Protein AF-0000000080136151 (afdb_homodimer)

pLDDT: mean 88.65, std 19.96, range [34.0, 98.94]

Nearest PDB structures (foldseek):
  3hxa-assembly1_D  TM=8.462E-01  e=3.668E-06  Rattus norvegicus
  4wil-assembly1_A  TM=8.319E-01  e=2.884E-06  Mus musculus
  2v6u-assembly1_A  TM=7.678E-01  e=1.319E-06  Toxoplasma gondii RH
  1ru0-assembly1_A  TM=8.306E-01  e=8.020E-06  Mus musculus
  1dco-assembly1_B  TM=8.211E-01  e=1.083E-05  Rattus norvegicus

Radius of gyration: 25.61 Å; Cα contacts (8 Å, |Δi|>4): 436; chains: 2; bounding box: 87×96×57 Å

Secondary structure (DSSP, 8-state):
-------------------GGGS-PPPTT-TT--PPPHHHHHHHGGGSTT-EEEEETTEEEEEEEEEBSSHHHHHHHHHHHHHHHHHHT---EEEEETTTEEEEEE-BTTTTB--HHHHHHHHHHHTS--GGGB----/-------------------GGGS-PPPTT-TT--PPPHHHHHHHGGGSTT-EEEEETTEEEEEEEEEBSSHHHHHHHHHHHHHHHHHHT---EEEEETTTEEEEEE-BTTTTB--HHHHHHHHHHHTS--GGGB----

Foldseek 3Di:
DPPPPPPPPPPPPPVVPPLLQPDAADALPDPPWDFDDPVVCVVCVVSQPQWDFDDDPNETWTKHKFFFPWLVLLVVLVVQLVVLCVVRVADWDWDDPPTTMIMTIHARPSVRYHTSSRSSSSSNSVVDDSVNGGDPPD/DPPPPPPPPPPVPPVVPPLLQPDAADALPDPPWDFDDPVVCVVCVVSQPQWDFDDDPNETWTKHKFFFPWLVLLVVLVVQLVVLCVVRVADWDWDDPPTTMIMTIHARPSVRYHTSSRSSSSSNSVVDDSVVGGDPPD

Sequence (276 aa):
MITTCLFFFFSCTLHLMDDLSSKKCIPCDSKDIRAMTDEAAHTLKPKVPGWDLVTDGSILKLRRSWKVKSFTKGLEFFQVIAEVAEAEGHHPDLHLVGWNNVKLDIWTHSVSALTENDFILAAKINALDVQHLLRRTNMITTCLFFFFSCTLHLMDDLSSKKCIPCDSKDIRAMTDEAAHTLKPKVPGWDLVTDGSILKLRRSWKVKSFTKGLEFFQVIAEVAEAEGHHPDLHLVGWNNVKLDIWTHSVSALTENDFILAAKINALDVQHLLRRTN

InterPro domains:
  IPR001533 Pterin 4 alpha carbinolamine dehydratase [PF01329] (38-128)
  IPR001533 Pterin 4 alpha carbinolamine dehydratase [PTHR12599] (19-133)
  IPR036428 Pterin 4 alpha carbinolamine dehydratase superfamily [G3DSA:3.30.1360.20] (30-131)
  IPR036428 Pterin 4 alpha carbinolamine dehydratase superfamily [SSF55248] (34-128)

Solvent-accessible surface area (backbone atoms only — not comparable to full-atom values): 15893 Å² total; per-residue (Å²): 134,83,77,73,74,70,69,72,69,67,68,69,67,65,67,69,62,84,55,43,57,75,58,75,49,67,58,75,85,40,90,77,64,57,74,52,52,71,67,57,51,60,68,49,42,78,73,32,76,79,51,40,86,45,72,57,90,89,32,51,28,40,35,39,70,47,51,28,68,33,52,67,36,42,52,51,51,50,50,58,51,44,55,56,24,60,75,41,61,50,66,57,28,44,33,39,35,88,50,28,35,38,38,39,40,34,44,37,75,89,76,62,27,34,32,69,49,41,51,28,52,49,26,42,60,66,68,52,92,55,68,92,37,38,43,81,79,126,134,83,76,72,72,71,70,69,68,67,69,69,67,65,69,70,64,82,55,42,57,76,58,76,51,67,57,74,86,40,91,77,65,55,75,53,52,71,68,56,49,60,69,49,42,78,73,31,77,80,51,39,84,45,72,57,90,88,31,50,28,41,34,40,70,48,50,28,67,33,52,68,36,41,54,50,50,50,51,58,52,44,54,56,23,59,74,40,62,49,65,56,27,43,32,40,35,89,52,27,36,35,38,39,40,33,44,37,75,89,76,62,28,34,32,70,47,40,51,28,52,48,24,42,60,67,69,54,92,54,67,90,37,38,42,83,80,125

Organism: Aquilegia coerulea (NCBI:txid218851)

Structure (mmCIF, N/CA/C/O backbone):
data_AF-0000000080136151-model_v1
#
loop_
_entity.id
_entity.type
_entity.pdbx_description
1 polymer '4a-hydroxytetrahydrobiopterin dehydratase'
#
loop_
_atom_site.group_PDB
_atom_site.id
_atom_site.type_symbol
_atom_site.label_atom_id
_atom_site.label_alt_id
_atom_site.label_comp_id
_atom_site.label_asym_id
_atom_site.label_entity_id
_atom_site.label_seq_id
_atom_site.pdbx_PDB_ins_code
_atom_site.Cartn_x
_atom_site.Cartn_y
_atom_site.Cartn_z
_atom_site.occupancy
_atom_site.B_iso_or_equiv
_atom_site.auth_seq_id
_atom_site.auth_comp_id
_atom_site.auth_asym_id
_atom_site.auth_atom_id
_atom_site.pdbx_PDB_model_num
ATOM 1 N N . MET A 1 1 ? -44.969 47.719 27.703 1 34.56 1 MET A N 1
ATOM 2 C CA . MET A 1 1 ? -43.594 47.344 28.078 1 34.56 1 MET A CA 1
ATOM 3 C C . MET A 1 1 ? -43.031 46.281 27.156 1 34.56 1 MET A C 1
ATOM 5 O O . MET A 1 1 ? -43.438 45.125 27.25 1 34.56 1 MET A O 1
ATOM 9 N N . ILE A 1 2 ? -42.844 46.594 25.828 1 47.41 2 ILE A N 1
ATOM 10 C CA . ILE A 1 2 ? -42.25 45.875 24.719 1 47.41 2 ILE A CA 1
ATOM 11 C C . ILE A 1 2 ? -40.812 45.438 25.062 1 47.41 2 ILE A C 1
ATOM 13 O O . ILE A 1 2 ? -39.969 46.281 25.25 1 47.41 2 ILE A O 1
ATOM 17 N N . THR A 1 3 ? -40.719 44.375 25.953 1 41.75 3 THR A N 1
ATOM 18 C CA . THR A 1 3 ? -39.469 43.719 26.188 1 41.75 3 THR A CA 1
ATOM 19 C C . THR A 1 3 ? -38.781 43.344 24.859 1 41.75 3 THR A C 1
ATOM 21 O O . THR A 1 3 ? -39.344 42.562 24.078 1 41.75 3 THR A O 1
ATOM 24 N N . THR A 1 4 ? -38.125 44.375 24.281 1 41.12 4 THR A N 1
ATOM 25 C CA . THR A 1 4 ? -37.188 44.094 23.188 1 41.12 4 THR A CA 1
ATOM 26 C C . THR A 1 4 ? -36.281 42.906 23.516 1 41.12 4 THR A C 1
ATOM 28 O O . THR A 1 4 ? -35.594 42.906 24.531 1 41.12 4 THR A O 1
ATOM 31 N N . CYS A 1 5 ? -36.781 41.719 23.281 1 36.88 5 CYS A N 1
ATOM 32 C CA . CYS A 1 5 ? -35.875 40.562 23.234 1 36.88 5 CYS A CA 1
ATOM 33 C C . CYS A 1 5 ? -34.625 40.875 22.406 1 36.88 5 CYS A C 1
ATOM 35 O O . CYS A 1 5 ? -34.719 41.094 21.188 1 36.88 5 CYS A O 1
ATOM 37 N N . LEU A 1 6 ? -33.781 41.812 22.953 1 35.84 6 LEU A N 1
ATOM 38 C CA . LEU A 1 6 ? -32.438 41.812 22.344 1 35.84 6 LEU A CA 1
ATOM 39 C C . LEU A 1 6 ? -31.984 40.406 22.016 1 35.84 6 LEU A C 1
ATOM 41 O O . LEU A 1 6 ? -31.766 39.594 22.922 1 35.84 6 LEU A O 1
ATOM 45 N N . PHE A 1 7 ? -32.531 39.812 20.969 1 36.84 7 PHE A N 1
ATOM 46 C CA . PHE A 1 7 ? -31.828 38.656 20.406 1 36.84 7 PHE A CA 1
ATOM 47 C C . PHE A 1 7 ? -30.328 38.906 20.391 1 36.84 7 PHE A C 1
ATOM 49 O O . PHE A 1 7 ? -29.844 39.812 19.734 1 36.84 7 PHE A O 1
ATOM 56 N N . PHE A 1 8 ? -29.703 38.875 21.578 1 35.5 8 PHE A N 1
ATOM 57 C CA . PHE A 1 8 ? -28.266 38.688 21.453 1 35.5 8 PHE A CA 1
ATOM 58 C C . PHE A 1 8 ? -27.953 37.719 20.312 1 35.5 8 PHE A C 1
ATOM 60 O O . PHE A 1 8 ? -28.25 36.5 20.406 1 35.5 8 PHE A O 1
ATOM 67 N N . PHE A 1 9 ? -28.125 38.125 19.078 1 35.78 9 PHE A N 1
ATOM 68 C CA . PHE A 1 9 ? -27.344 37.438 18.062 1 35.78 9 PHE A CA 1
ATOM 69 C C . PHE A 1 9 ? -25.969 37.062 18.609 1 35.78 9 PHE A C 1
ATOM 71 O O . PHE A 1 9 ? -25.125 37.969 18.812 1 35.78 9 PHE A O 1
ATOM 78 N N . PHE A 1 10 ? -25.844 36.25 19.641 1 35.78 10 PHE A N 1
ATOM 79 C CA . PHE A 1 10 ? -24.547 35.594 19.641 1 35.78 10 PHE A CA 1
ATOM 80 C C . PHE A 1 10 ? -24.031 35.406 18.219 1 35.78 10 PHE A C 1
ATOM 82 O O . PHE A 1 10 ? -24.656 34.688 17.438 1 35.78 10 PHE A O 1
ATOM 89 N N . SER A 1 11 ? -23.594 36.438 17.609 1 35.38 11 SER A N 1
ATOM 90 C CA . SER A 1 11 ? -22.688 36.125 16.531 1 35.38 11 SER A CA 1
ATOM 91 C C . SER A 1 11 ? -21.875 34.844 16.828 1 35.38 11 SER A C 1
ATOM 93 O O . SER A 1 11 ? -21.156 34.781 17.828 1 35.38 11 SER A O 1
ATOM 95 N N . CYS A 1 12 ? -22.5 33.719 16.953 1 37.91 12 CYS A N 1
ATOM 96 C CA . CYS A 1 12 ? -21.672 32.531 16.75 1 37.91 12 CYS A CA 1
ATOM 97 C C . CYS A 1 12 ? -20.438 32.875 15.914 1 37.91 12 CYS A C 1
ATOM 99 O O . CYS A 1 12 ? -20.531 33.031 14.695 1 37.91 12 CYS A O 1
ATOM 101 N N . THR A 1 13 ? -19.625 33.812 16.312 1 36.97 13 THR A N 1
ATOM 102 C CA . THR A 1 13 ? -18.266 33.719 15.766 1 36.97 13 THR A CA 1
ATOM 103 C C . THR A 1 13 ? -17.922 32.25 15.461 1 36.97 13 THR A C 1
ATOM 105 O O . THR A 1 13 ? -17.781 31.438 16.375 1 36.97 13 THR A O 1
ATOM 108 N N . LEU A 1 14 ? -18.703 31.609 14.68 1 38.25 14 LEU A N 1
ATOM 109 C CA . LEU A 1 14 ? -18 30.5 14.062 1 38.25 14 LEU A CA 1
ATOM 110 C C . LEU A 1 14 ? -16.484 30.734 14.086 1 38.25 14 LEU A C 1
ATOM 112 O O . LEU A 1 14 ? -15.977 31.578 13.344 1 38.25 14 LEU A O 1
ATOM 116 N N . HIS A 1 15 ? -15.891 31.094 15.234 1 39.62 15 HIS A N 1
ATOM 117 C CA . HIS A 1 15 ? -14.453 30.844 15.203 1 39.62 15 HIS A CA 1
ATOM 118 C C . HIS A 1 15 ? -14.102 29.844 14.102 1 39.62 15 HIS A C 1
ATOM 120 O O . HIS A 1 15 ? -14.508 28.688 14.156 1 39.62 15 HIS A O 1
ATOM 126 N N . LEU A 1 16 ? -14.32 30.125 12.93 1 42 16 LEU A N 1
ATOM 127 C CA . LEU A 1 16 ? -13.734 29.422 11.797 1 42 16 LEU A CA 1
ATOM 128 C C . LEU A 1 16 ? -12.453 28.703 12.203 1 42 16 LEU A C 1
ATOM 130 O O . LEU A 1 16 ? -11.406 29.328 12.367 1 42 16 LEU A O 1
ATOM 134 N N . MET A 1 17 ? -12.383 28.047 13.359 1 47.78 17 MET A N 1
ATOM 135 C CA . MET A 1 17 ? -11.25 27.172 13.633 1 47.78 17 MET A CA 1
ATOM 136 C C . MET A 1 17 ? -10.461 26.891 12.359 1 47.78 17 MET A C 1
ATOM 138 O O . MET A 1 17 ? -11.047 26.766 11.273 1 47.78 17 MET A O 1
ATOM 142 N N . ASP A 1 18 ? -9.18 27.375 12.414 1 61.19 18 ASP A N 1
ATOM 143 C CA . ASP A 1 18 ? -8.18 27.234 11.359 1 61.19 18 ASP A CA 1
ATOM 144 C C . ASP A 1 18 ? -8.391 25.953 10.562 1 61.19 18 ASP A C 1
ATOM 146 O O . ASP A 1 18 ? -8.406 24.859 11.125 1 61.19 18 ASP A O 1
ATOM 150 N N . ASP A 1 19 ? -9.156 26 9.492 1 86.19 19 ASP A N 1
ATOM 151 C CA . ASP A 1 19 ? -9.43 24.922 8.539 1 86.19 19 ASP A CA 1
ATOM 152 C C . ASP A 1 19 ? -8.133 24.25 8.102 1 86.19 19 ASP A C 1
ATOM 154 O O . ASP A 1 19 ? -7.316 24.844 7.391 1 86.19 19 ASP A O 1
ATOM 158 N N . LEU A 1 20 ? -7.773 23.203 8.758 1 92.69 20 LEU A N 1
ATOM 159 C CA . LEU A 1 20 ? -6.578 22.422 8.453 1 92.69 20 LEU A CA 1
ATOM 160 C C . LEU A 1 20 ? -6.41 22.25 6.945 1 92.69 20 LEU A C 1
ATOM 162 O O . LEU A 1 20 ? -5.289 22.266 6.438 1 92.69 20 LEU A O 1
ATOM 166 N N . SER A 1 21 ? -7.535 22.219 6.211 1 93.56 21 SER A N 1
ATOM 167 C CA . SER A 1 21 ? -7.477 21.953 4.777 1 93.56 21 SER A CA 1
ATOM 168 C C . SER A 1 21 ? -6.965 23.172 4.008 1 93.56 21 SER A C 1
ATOM 170 O O . SER A 1 21 ? -6.574 23.062 2.846 1 93.56 21 SER A O 1
ATOM 172 N N . SER A 1 22 ? -6.953 24.266 4.605 1 95 22 SER A N 1
ATOM 173 C CA . SER A 1 22 ? -6.484 25.484 3.949 1 95 22 SER A CA 1
ATOM 174 C C . SER A 1 22 ? -5.027 25.766 4.293 1 95 22 SER A C 1
ATOM 176 O O . SER A 1 22 ? -4.398 26.625 3.672 1 95 22 SER A O 1
ATOM 178 N N . LYS A 1 23 ? -4.473 25.109 5.25 1 96.06 23 LYS A N 1
ATOM 179 C CA . LYS A 1 23 ? -3.078 25.297 5.645 1 96.06 23 LYS A CA 1
ATOM 180 C C . LYS A 1 23 ? -2.135 24.578 4.695 1 96.06 23 LYS A C 1
ATOM 182 O O . LYS A 1 23 ? -2.58 23.812 3.828 1 96.06 23 LYS A O 1
ATOM 187 N N . LYS A 1 24 ? -0.868 24.906 4.789 1 97 24 LYS A N 1
ATOM 188 C CA . LYS A 1 24 ? 0.193 24.266 4.016 1 97 24 LYS A CA 1
ATOM 189 C C . LYS A 1 24 ? 1.198 23.578 4.93 1 97 24 LYS A C 1
ATOM 191 O O . LYS A 1 24 ? 1.593 24.125 5.961 1 97 24 LYS A O 1
ATOM 196 N N . CYS A 1 25 ? 1.543 22.406 4.578 1 97.25 25 CYS A N 1
ATOM 197 C CA . CYS A 1 25 ? 2.574 21.703 5.328 1 97.25 25 CYS A CA 1
ATOM 198 C C . CYS A 1 25 ? 3.914 22.422 5.227 1 97.25 25 CYS A C 1
ATOM 200 O O . CYS A 1 25 ? 4.227 23.016 4.195 1 97.25 25 CYS A O 1
ATOM 202 N N . ILE A 1 26 ? 4.668 22.328 6.262 1 95.31 26 ILE A N 1
ATOM 203 C CA . ILE A 1 26 ? 6.047 22.797 6.195 1 95.31 26 ILE A CA 1
ATOM 204 C C . ILE A 1 26 ? 6.965 21.625 5.82 1 95.31 26 ILE A C 1
ATOM 206 O O . ILE A 1 26 ? 6.629 20.469 6.055 1 95.31 26 ILE A O 1
ATOM 210 N N . PRO A 1 27 ? 8.102 21.938 5.234 1 91.06 27 PRO A N 1
ATOM 211 C CA . PRO A 1 27 ? 9.008 20.844 4.84 1 91.06 27 PRO A CA 1
ATOM 212 C C . PRO A 1 27 ? 9.461 20 6.027 1 91.06 27 PRO A C 1
ATOM 214 O O . PRO A 1 27 ? 9.703 20.531 7.113 1 91.06 27 PRO A O 1
ATOM 217 N N . CYS A 1 28 ? 9.578 18.719 5.734 1 84.25 28 CY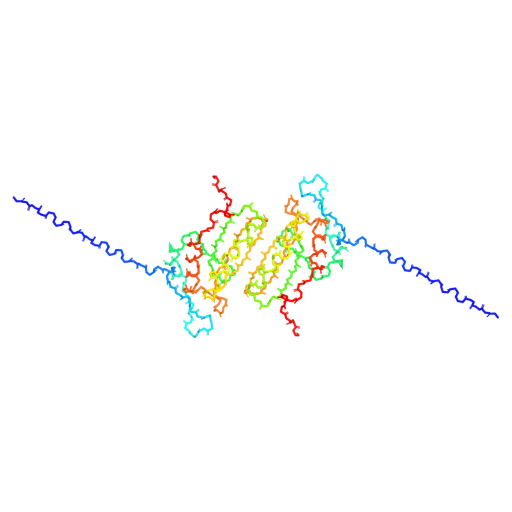S A N 1
ATOM 218 C CA . CYS A 1 28 ? 9.891 17.766 6.801 1 84.25 28 CYS A CA 1
ATOM 219 C C . CYS A 1 28 ? 11.297 18 7.336 1 84.25 28 CYS A C 1
ATOM 221 O O . CYS A 1 28 ? 11.602 17.625 8.469 1 84.25 28 CYS A O 1
ATOM 223 N N . ASP A 1 29 ? 12.125 18.516 6.555 1 83 29 ASP A N 1
ATOM 224 C CA . ASP A 1 29 ? 13.492 18.766 6.992 1 83 29 ASP A CA 1
ATOM 225 C C . AS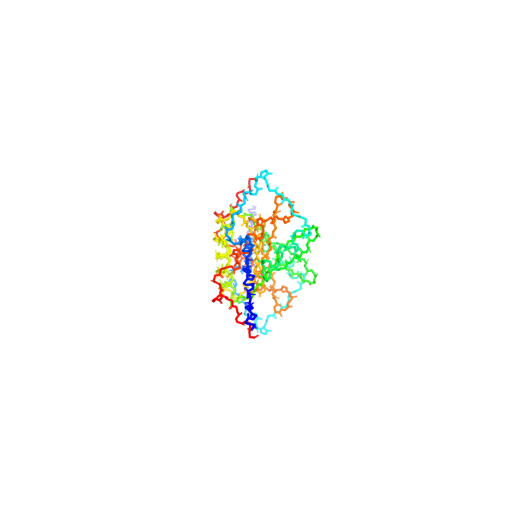P A 1 29 ? 13.633 20.156 7.59 1 83 29 ASP A C 1
ATOM 227 O O . ASP A 1 29 ? 14.727 20.578 7.969 1 83 29 ASP A O 1
ATOM 231 N N . SER A 1 30 ? 12.562 20.719 7.785 1 85.81 30 SER A N 1
ATOM 232 C CA . SER A 1 30 ? 12.57 22.062 8.375 1 85.81 30 SER A CA 1
ATOM 233 C C . SER A 1 30 ? 12.93 22.016 9.852 1 85.81 30 SER A C 1
ATOM 235 O O . SER A 1 30 ? 12.492 21.109 10.578 1 85.81 30 SER A O 1
ATOM 237 N N . LYS A 1 31 ? 13.672 22.922 10.352 1 88.62 31 LYS A N 1
ATOM 238 C CA . LYS A 1 31 ? 14.008 23.047 11.766 1 88.62 31 LYS A CA 1
ATOM 239 C C . LYS A 1 31 ? 12.773 23.359 12.594 1 88.62 31 LYS A C 1
ATOM 241 O O . LYS A 1 31 ? 12.781 23.203 13.82 1 88.62 31 LYS A O 1
ATOM 246 N N . ASP A 1 32 ? 11.758 23.656 11.891 1 90.56 32 ASP A N 1
ATOM 247 C CA . ASP A 1 32 ? 10.562 24.109 12.586 1 90.56 32 ASP A CA 1
ATOM 248 C C . ASP A 1 32 ? 9.586 22.953 12.828 1 90.56 32 ASP A C 1
ATOM 250 O O . ASP A 1 32 ? 8.562 23.141 13.484 1 90.56 32 ASP A O 1
ATOM 254 N N . ILE A 1 33 ? 9.844 21.875 12.312 1 93.19 33 ILE A N 1
ATOM 255 C CA . ILE A 1 33 ? 8.922 20.766 12.508 1 93.19 33 ILE A CA 1
ATOM 256 C C . ILE A 1 33 ? 9 20.281 13.953 1 93.19 33 ILE A C 1
ATOM 258 O O . ILE A 1 33 ? 10.086 20.031 14.469 1 93.19 33 ILE A O 1
ATOM 262 N N . ARG A 1 34 ? 7.914 20.219 14.68 1 92.5 34 ARG A N 1
ATOM 263 C CA . ARG A 1 34 ? 7.859 19.828 16.078 1 92.5 34 ARG A CA 1
ATOM 264 C C . ARG A 1 34 ? 6.871 18.688 16.281 1 92.5 34 ARG A C 1
ATOM 266 O O . ARG A 1 34 ? 5.766 18.703 15.75 1 92.5 34 ARG A O 1
ATOM 273 N N . ALA A 1 35 ? 7.285 17.75 17.031 1 96.12 35 ALA A N 1
ATOM 274 C CA . ALA A 1 35 ? 6.379 16.672 17.453 1 96.12 35 ALA A CA 1
ATOM 275 C C . ALA A 1 35 ? 5.215 17.234 18.266 1 96.12 35 ALA A C 1
ATOM 277 O O . ALA A 1 35 ? 5.395 18.156 19.062 1 96.12 35 ALA A O 1
ATOM 278 N N . MET A 1 36 ? 4.094 16.656 18 1 95.81 36 MET A N 1
ATOM 279 C CA . MET A 1 36 ? 2.914 17.016 18.797 1 95.81 36 MET A CA 1
ATOM 280 C C . MET A 1 36 ? 2.758 16.094 19.984 1 95.81 36 MET A C 1
ATOM 282 O O . MET A 1 36 ? 3.199 14.938 19.953 1 95.81 36 MET A O 1
ATOM 286 N N . THR A 1 37 ? 2.125 16.609 21.078 1 95.69 37 THR A N 1
ATOM 287 C CA . THR A 1 37 ? 1.785 15.75 22.203 1 95.69 37 THR A CA 1
ATOM 288 C C . THR A 1 37 ? 0.553 14.906 21.891 1 95.69 37 THR A C 1
ATOM 290 O O . THR A 1 37 ? -0.234 15.258 21 1 95.69 37 THR A O 1
ATOM 293 N N . ASP A 1 38 ? 0.441 13.867 22.609 1 95.38 38 ASP A N 1
ATOM 294 C CA . ASP A 1 38 ? -0.764 13.055 22.453 1 95.38 38 ASP A CA 1
ATOM 295 C C . ASP A 1 38 ? -2.02 13.891 22.703 1 95.38 38 ASP A C 1
ATOM 297 O O . ASP A 1 38 ? -3.027 13.719 22 1 95.38 38 ASP A O 1
ATOM 301 N N . GLU A 1 39 ? -1.975 14.711 23.703 1 96.69 39 GLU A N 1
ATOM 302 C CA . GLU A 1 39 ? -3.113 15.562 24.016 1 96.69 39 GLU A CA 1
ATOM 303 C C . GLU A 1 39 ? -3.469 16.469 22.844 1 96.69 39 GLU A C 1
ATOM 305 O O . GLU A 1 39 ? -4.648 16.656 22.531 1 96.69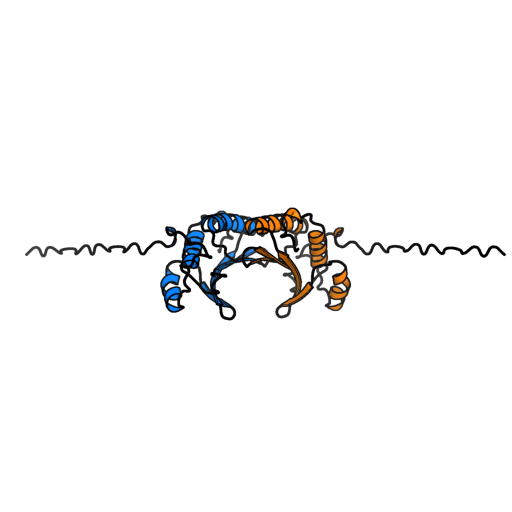 39 GLU A O 1
ATOM 310 N N . ALA A 1 40 ? -2.463 17.094 22.281 1 97.19 40 ALA A N 1
ATOM 311 C CA . ALA A 1 40 ? -2.68 17.953 21.125 1 97.19 40 ALA A CA 1
ATOM 312 C C . ALA A 1 40 ? -3.303 17.172 19.969 1 97.19 40 ALA A C 1
ATOM 314 O O . ALA A 1 40 ? -4.211 17.672 19.297 1 97.19 40 ALA A O 1
ATOM 315 N N . ALA A 1 41 ? -2.797 15.984 19.703 1 97.69 41 ALA A N 1
ATOM 316 C CA . ALA A 1 41 ? -3.346 15.125 18.656 1 97.69 41 ALA A CA 1
ATOM 317 C C . ALA A 1 41 ? -4.828 14.844 18.906 1 97.69 41 ALA A C 1
ATOM 319 O O . ALA A 1 41 ? -5.641 14.93 17.984 1 97.69 41 ALA A O 1
ATOM 320 N N . HIS A 1 42 ? -5.164 14.516 20.094 1 97.31 42 HIS A N 1
ATOM 321 C CA . HIS A 1 42 ? -6.551 14.219 20.438 1 97.31 42 HIS A CA 1
ATOM 322 C C . HIS A 1 42 ? -7.441 15.445 20.266 1 97.31 42 HIS A C 1
ATOM 324 O O . HIS A 1 42 ? -8.609 15.32 19.906 1 97.31 42 HIS A O 1
ATOM 330 N N . THR A 1 43 ? -6.887 16.594 20.562 1 96.75 43 THR A N 1
ATOM 331 C CA . THR A 1 43 ? -7.621 17.844 20.406 1 96.75 43 THR A CA 1
ATOM 332 C C . THR A 1 43 ? -7.922 18.125 18.922 1 96.75 43 THR A C 1
ATOM 334 O O . THR A 1 43 ? -8.977 18.656 18.594 1 96.75 43 THR A O 1
ATOM 337 N N . LEU A 1 44 ? -6.996 17.703 18.047 1 97.19 44 LEU A N 1
ATOM 338 C CA . LEU A 1 44 ? -7.156 17.969 16.625 1 97.19 44 LEU A CA 1
ATOM 339 C C . LEU A 1 44 ? -7.977 16.875 15.945 1 97.19 44 LEU A C 1
ATOM 341 O O . LEU A 1 44 ? -8.508 17.078 14.852 1 97.19 44 LEU A O 1
ATOM 345 N N . LYS A 1 45 ? -8.078 15.727 16.547 1 97.38 45 LYS A N 1
ATOM 346 C CA . LYS A 1 45 ? -8.688 14.547 15.945 1 97.38 45 LYS A CA 1
ATOM 347 C C . LYS A 1 45 ? -10.086 14.852 15.414 1 97.38 45 LYS A C 1
ATOM 349 O O . LYS A 1 45 ? -10.438 14.445 14.305 1 97.38 45 LYS A O 1
ATOM 354 N N . PRO A 1 46 ? -10.969 15.625 16.141 1 97.38 46 PRO A N 1
ATOM 355 C CA . PRO A 1 46 ? -12.32 15.898 15.656 1 97.38 46 PRO A CA 1
ATOM 356 C C . PRO A 1 46 ? -12.328 16.672 14.336 1 97.38 46 PRO A C 1
ATOM 358 O O . PRO A 1 46 ? -13.336 16.672 13.625 1 97.38 46 PRO A O 1
ATOM 361 N N . LYS A 1 47 ? -11.219 17.312 14.008 1 97.38 47 LYS A N 1
ATOM 362 C CA . LYS A 1 47 ? -11.133 18.125 12.797 1 97.38 47 LYS A CA 1
ATOM 363 C C . LYS A 1 47 ? -10.883 17.266 11.562 1 97.38 47 LYS A C 1
ATOM 365 O O . LYS A 1 47 ? -10.969 17.734 10.438 1 97.38 47 LYS A O 1
ATOM 370 N N . VAL A 1 48 ? -10.57 16.016 11.727 1 98.31 48 VAL A N 1
ATOM 371 C CA . VAL A 1 48 ? -10.359 15.086 10.617 1 98.31 48 VAL A CA 1
ATOM 372 C C . VAL A 1 48 ? -11.25 13.852 10.789 1 98.31 48 VAL A C 1
ATOM 374 O O . VAL A 1 48 ? -10.75 12.742 10.953 1 98.31 48 VAL A O 1
ATOM 377 N N . PRO A 1 49 ? -12.555 14.109 10.648 1 98 49 PRO A N 1
ATOM 378 C CA . PRO A 1 49 ? -13.477 12.984 10.828 1 98 49 PRO A CA 1
ATOM 379 C C . PRO A 1 49 ? -13.133 11.789 9.945 1 98 49 PRO A C 1
ATOM 381 O O . PRO A 1 49 ? -12.711 11.969 8.797 1 98 49 PRO A O 1
ATOM 384 N N . GLY A 1 50 ? -13.266 10.578 10.508 1 98.38 50 GLY A N 1
ATOM 385 C CA . GLY A 1 50 ? -12.984 9.344 9.789 1 98.38 50 GLY A CA 1
ATOM 386 C C . GLY A 1 50 ? -11.609 8.781 10.086 1 98.38 50 GLY A C 1
ATOM 387 O O . GLY A 1 50 ? -11.352 7.602 9.852 1 98.38 50 GLY A O 1
ATOM 388 N N . TRP A 1 51 ? -10.734 9.633 10.492 1 98.75 51 TRP A N 1
ATOM 389 C CA . TRP A 1 51 ? -9.398 9.18 10.867 1 98.75 51 TRP A CA 1
ATOM 390 C C . TRP A 1 51 ? -9.375 8.719 12.328 1 98.75 51 TRP A C 1
ATOM 392 O O . TRP A 1 51 ? -10.016 9.328 13.188 1 98.75 51 TRP A O 1
ATOM 402 N N . ASP A 1 52 ? -8.602 7.754 12.586 1 98.75 52 ASP A N 1
ATOM 403 C CA . ASP A 1 52 ? -8.367 7.262 13.938 1 98.75 52 ASP A CA 1
ATOM 404 C C . ASP A 1 52 ? -6.926 7.512 14.375 1 98.75 52 ASP A C 1
ATOM 406 O O . ASP A 1 52 ? -6.016 7.527 13.547 1 98.75 52 ASP A O 1
ATOM 410 N N . LEU A 1 53 ? -6.77 7.77 15.648 1 98.56 53 LEU A N 1
ATOM 411 C CA . LEU A 1 53 ? -5.445 7.715 16.25 1 98.56 53 LEU A CA 1
ATOM 412 C C . LEU A 1 53 ? -5.102 6.297 16.688 1 98.56 53 LEU A C 1
ATOM 414 O O . LEU A 1 53 ? -5.82 5.691 17.484 1 98.56 53 LEU A O 1
ATOM 418 N N . VAL A 1 54 ? -4.051 5.75 16.125 1 98.38 54 VAL A N 1
ATOM 419 C CA . VAL A 1 54 ? -3.654 4.371 16.391 1 98.38 54 VAL A CA 1
ATOM 420 C C . VAL A 1 54 ? -2.184 4.328 16.797 1 98.38 54 VAL A C 1
ATOM 422 O O . VAL A 1 54 ? -1.345 5.004 16.203 1 98.38 54 VAL A O 1
ATOM 425 N N . THR A 1 55 ? -1.901 3.527 17.75 1 96.62 55 THR A N 1
ATOM 426 C CA . THR A 1 55 ? -0.517 3.32 18.156 1 96.62 55 THR A CA 1
ATOM 427 C C . THR A 1 55 ? 0.043 2.039 17.547 1 96.62 55 THR A C 1
ATOM 429 O O . THR A 1 55 ? -0.542 0.965 17.703 1 96.62 55 THR A O 1
ATOM 432 N N . ASP A 1 56 ? 1.036 2.084 16.875 1 93.88 56 ASP A N 1
ATOM 433 C CA . ASP A 1 56 ? 1.81 0.966 16.344 1 93.88 56 ASP A CA 1
ATOM 434 C C . ASP A 1 56 ? 3.225 0.955 16.922 1 93.88 56 ASP A C 1
ATOM 436 O O . ASP A 1 56 ? 4.043 1.814 16.578 1 93.88 56 ASP A O 1
ATOM 440 N N . GLY A 1 57 ? 3.455 -0.031 17.688 1 91.5 57 GLY A N 1
ATOM 441 C CA . GLY A 1 57 ? 4.656 0.081 18.484 1 91.5 57 GLY A CA 1
ATOM 442 C C . GLY A 1 57 ? 4.641 1.278 19.422 1 91.5 57 GLY A C 1
ATOM 443 O O . GLY A 1 57 ? 3.756 1.4 20.266 1 91.5 57 GLY A O 1
ATOM 444 N N . SER A 1 58 ? 5.57 2.244 19.188 1 91.75 58 SER A N 1
ATOM 445 C CA . SER A 1 58 ? 5.645 3.436 20.031 1 91.75 58 SER A CA 1
ATOM 446 C C . SER A 1 58 ? 5.207 4.68 19.266 1 91.75 58 SER A C 1
ATOM 448 O O . SER A 1 58 ? 5.297 5.797 19.781 1 91.75 58 SER A O 1
ATOM 450 N N . ILE A 1 59 ? 4.719 4.391 18.109 1 94.75 59 ILE A N 1
ATOM 451 C CA . ILE A 1 59 ? 4.438 5.531 17.25 1 94.75 59 ILE A CA 1
ATOM 452 C C . ILE A 1 59 ? 2.926 5.727 17.141 1 94.75 59 ILE A C 1
ATOM 454 O O . ILE A 1 59 ? 2.203 4.809 16.75 1 94.75 59 ILE A O 1
ATOM 458 N N . LEU A 1 60 ? 2.486 6.949 17.594 1 97.75 60 LEU A N 1
ATOM 459 C CA . LEU A 1 60 ? 1.108 7.363 17.344 1 97.75 60 LEU A CA 1
ATOM 460 C C . LEU A 1 60 ? 0.948 7.898 15.922 1 97.75 60 LEU A C 1
ATOM 462 O O . LEU A 1 60 ? 1.743 8.727 15.477 1 97.75 60 LEU A O 1
ATOM 466 N N . LYS A 1 61 ? -0.065 7.359 15.211 1 98.56 61 LYS A N 1
ATOM 467 C CA . LYS A 1 61 ? -0.289 7.789 13.828 1 98.56 61 LYS A CA 1
ATOM 468 C C . LYS A 1 61 ? -1.778 7.965 13.547 1 98.56 61 LYS A C 1
ATOM 470 O O . LYS A 1 61 ? -2.621 7.535 14.336 1 98.56 61 LYS A O 1
ATOM 475 N N . LEU A 1 62 ? -2.08 8.742 12.5 1 98.88 62 LEU A N 1
ATOM 476 C CA . LEU A 1 62 ? -3.426 8.773 11.938 1 98.88 62 LEU A CA 1
ATOM 477 C C . LEU A 1 62 ? -3.645 7.613 10.977 1 98.88 62 LEU A C 1
ATOM 479 O O . LEU A 1 62 ? -2.773 7.305 10.156 1 98.88 62 LEU A O 1
ATOM 483 N N . ARG A 1 63 ? -4.781 6.938 11.109 1 98.94 63 ARG A N 1
ATOM 484 C CA . ARG A 1 63 ? -5.125 5.844 10.211 1 98.94 63 ARG A CA 1
ATOM 485 C C . ARG A 1 63 ? -6.551 5.988 9.695 1 98.94 63 ARG A C 1
ATOM 487 O O . ARG A 1 63 ? -7.457 6.355 10.445 1 98.94 63 ARG A O 1
ATOM 494 N N . ARG A 1 64 ? -6.75 5.77 8.469 1 98.81 64 ARG A N 1
ATOM 495 C CA . ARG A 1 64 ? -8.086 5.691 7.879 1 98.81 64 ARG A CA 1
ATOM 496 C C . ARG A 1 64 ? -8.133 4.633 6.781 1 98.81 64 ARG A C 1
ATOM 498 O O . ARG A 1 64 ? -7.145 4.41 6.082 1 98.81 64 ARG A O 1
ATOM 505 N N . SER A 1 65 ? -9.258 3.996 6.641 1 98.69 65 SER A N 1
ATOM 506 C CA . SER A 1 65 ? -9.43 2.943 5.645 1 98.69 65 SER A CA 1
ATOM 507 C C . SER A 1 65 ? -10.703 3.158 4.832 1 98.69 65 SER A C 1
ATOM 509 O O . SER A 1 65 ? -11.664 3.77 5.316 1 98.69 65 SER A O 1
ATOM 511 N N . TRP A 1 66 ? -10.703 2.732 3.645 1 98.44 66 TRP A N 1
ATOM 512 C CA . TRP A 1 66 ? -11.836 2.715 2.725 1 98.44 66 TRP A CA 1
ATOM 513 C C . TRP A 1 66 ? -11.945 1.366 2.02 1 98.44 66 TRP A C 1
ATOM 515 O O . TRP A 1 66 ? -10.938 0.685 1.813 1 98.44 66 TRP A O 1
ATOM 525 N N . LYS A 1 67 ? -13.141 1.013 1.674 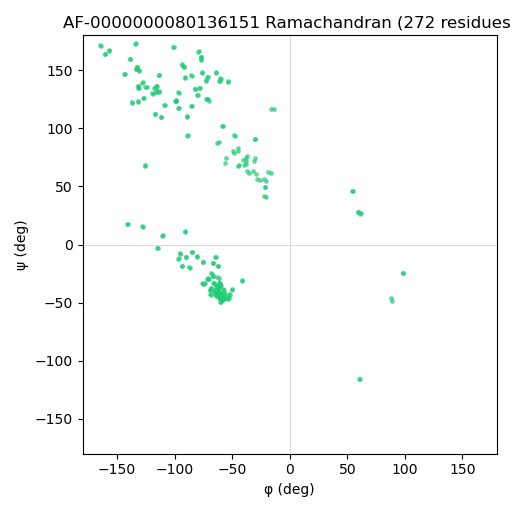1 98.69 67 LYS A N 1
ATOM 526 C CA . LYS A 1 67 ? -13.359 -0.065 0.714 1 98.69 67 LYS A CA 1
ATOM 527 C C . LYS A 1 67 ? -13.633 0.488 -0.681 1 98.69 67 LYS A C 1
ATOM 529 O O . LYS A 1 67 ? -14.555 1.293 -0.867 1 98.69 67 LYS A O 1
ATOM 534 N N . VAL A 1 68 ? -12.852 0.076 -1.657 1 98.81 68 VAL A N 1
ATOM 535 C CA . VAL A 1 68 ? -12.984 0.56 -3.027 1 98.81 68 VAL A CA 1
ATOM 536 C C . VAL A 1 68 ? -13.719 -0.482 -3.871 1 98.81 68 VAL A C 1
ATOM 538 O O . VAL A 1 68 ? -13.914 -1.619 -3.436 1 98.81 68 VAL A O 1
ATOM 541 N N . LYS A 1 69 ? -14.094 -0.134 -5.062 1 98.5 69 LYS A N 1
ATOM 542 C CA . LYS A 1 69 ? -14.938 -0.964 -5.918 1 98.5 69 LYS A CA 1
ATOM 543 C C . LYS A 1 69 ? -14.148 -2.143 -6.484 1 98.5 69 LYS A C 1
ATOM 545 O O . LYS A 1 69 ? -14.719 -3.195 -6.773 1 98.5 69 LYS A O 1
ATOM 550 N N . SER A 1 70 ? -12.883 -1.935 -6.746 1 98.31 70 SER A N 1
ATOM 551 C CA . SER A 1 70 ? -12.023 -2.951 -7.34 1 98.31 70 SER A CA 1
ATOM 552 C C . SER A 1 70 ? -10.555 -2.688 -7.023 1 98.31 70 SER A C 1
ATOM 554 O O . SER A 1 70 ? -10.211 -1.635 -6.48 1 98.31 70 SER A O 1
ATOM 556 N N . PHE A 1 71 ? -9.75 -3.686 -7.285 1 98.62 71 PHE A N 1
ATOM 557 C CA . PHE A 1 71 ? -8.312 -3.561 -7.113 1 98.62 71 PHE A CA 1
ATOM 558 C C . PHE A 1 71 ? -7.777 -2.348 -7.863 1 98.62 71 PHE A C 1
ATOM 560 O O . PHE A 1 71 ? -7.062 -1.521 -7.293 1 98.62 71 PHE A O 1
ATOM 567 N N . THR A 1 72 ? -8.195 -2.162 -9.117 1 98.69 72 THR A N 1
ATOM 568 C CA . THR A 1 72 ? -7.691 -1.071 -9.945 1 98.69 72 THR A CA 1
ATOM 569 C C . THR A 1 72 ? -8.234 0.269 -9.461 1 98.69 72 THR A C 1
ATOM 571 O O . THR A 1 72 ? -7.57 1.298 -9.586 1 98.69 72 THR A O 1
ATOM 574 N N . LYS A 1 73 ? -9.398 0.3 -8.883 1 98.81 73 LYS A N 1
ATOM 575 C CA . LYS A 1 73 ? -9.93 1.537 -8.312 1 98.81 73 LYS A CA 1
ATOM 576 C C . LYS A 1 73 ? -9.148 1.943 -7.062 1 98.81 73 LYS A C 1
ATOM 578 O O . LYS A 1 73 ? -9.055 3.131 -6.742 1 98.81 73 LYS A O 1
ATOM 583 N N . GLY A 1 74 ? -8.602 0.948 -6.344 1 98.88 74 GLY A N 1
ATOM 584 C CA . GLY A 1 74 ? -7.68 1.272 -5.27 1 98.88 74 GLY A CA 1
ATOM 585 C C . GLY A 1 74 ? -6.457 2.031 -5.742 1 98.88 74 GLY A C 1
ATOM 586 O O . GLY A 1 74 ? -6.027 2.99 -5.102 1 98.88 74 GLY A O 1
ATOM 587 N N . LEU A 1 75 ? -5.926 1.592 -6.891 1 98.88 75 LEU A N 1
ATOM 588 C CA . LEU A 1 75 ? -4.758 2.268 -7.445 1 98.88 75 LEU A CA 1
ATOM 589 C C . LEU A 1 75 ? -5.117 3.67 -7.926 1 98.88 75 LEU A C 1
ATOM 591 O O . LEU A 1 75 ? -4.312 4.598 -7.805 1 98.88 75 LEU A O 1
ATOM 595 N N . GLU A 1 76 ? -6.281 3.807 -8.477 1 98.81 76 GLU A N 1
ATOM 596 C CA . GLU A 1 76 ? -6.746 5.145 -8.844 1 98.81 76 GLU A CA 1
ATOM 597 C C . GLU A 1 76 ? -6.852 6.043 -7.617 1 98.81 76 GLU A C 1
ATOM 599 O O . GLU A 1 76 ? -6.465 7.215 -7.664 1 98.81 76 GLU A O 1
ATOM 604 N N . PHE A 1 77 ? -7.426 5.531 -6.562 1 98.88 77 PHE A N 1
ATOM 605 C CA . PHE A 1 77 ? -7.52 6.266 -5.305 1 98.88 77 PHE A CA 1
ATOM 606 C C . PHE A 1 77 ? -6.145 6.715 -4.836 1 98.88 77 PHE A C 1
ATOM 608 O O . PHE A 1 77 ? -5.957 7.879 -4.469 1 98.88 77 PHE A O 1
ATOM 615 N N . PHE A 1 78 ? -5.145 5.789 -4.895 1 98.94 78 PHE A N 1
ATOM 616 C CA . PHE A 1 78 ? -3.777 6.129 -4.52 1 98.94 78 PHE A CA 1
ATOM 617 C C . PHE A 1 78 ? -3.25 7.277 -5.371 1 98.94 78 PHE A C 1
ATOM 619 O O . PHE A 1 78 ? -2.535 8.148 -4.875 1 98.94 78 PHE A O 1
ATOM 626 N N . GLN A 1 79 ? -3.617 7.234 -6.625 1 98.69 79 GLN A N 1
ATOM 627 C CA . GLN A 1 79 ? -3.145 8.289 -7.516 1 98.69 79 GLN A CA 1
ATOM 628 C C . GLN A 1 79 ? -3.715 9.648 -7.113 1 98.69 79 GLN A C 1
ATOM 630 O O . GLN A 1 79 ? -3.006 10.656 -7.141 1 98.69 79 GLN A O 1
ATOM 635 N N . VAL A 1 80 ? -4.969 9.688 -6.77 1 98.69 80 VAL A N 1
ATOM 636 C CA . VAL A 1 80 ? -5.609 10.922 -6.332 1 98.69 80 VAL A CA 1
ATOM 637 C C . VAL A 1 80 ? -4.953 11.422 -5.047 1 98.69 80 VAL A C 1
ATOM 639 O O . VAL A 1 80 ? -4.656 12.609 -4.91 1 98.69 80 VAL A O 1
ATOM 642 N N . ILE A 1 81 ? -4.695 10.555 -4.137 1 98.69 81 ILE A N 1
ATOM 643 C CA . ILE A 1 81 ? -4.031 10.891 -2.881 1 98.69 81 ILE A CA 1
ATOM 644 C C . ILE A 1 81 ? -2.629 11.422 -3.162 1 98.69 81 ILE A C 1
ATOM 646 O O . ILE A 1 81 ? -2.18 12.375 -2.523 1 98.69 81 ILE A O 1
ATOM 650 N N . ALA A 1 82 ? -1.945 10.82 -4.102 1 98.62 82 ALA A N 1
ATOM 651 C CA . ALA A 1 82 ? -0.566 11.18 -4.418 1 98.62 82 ALA A CA 1
ATOM 652 C C . ALA A 1 82 ? -0.472 12.633 -4.891 1 98.62 82 ALA A C 1
ATOM 654 O O . ALA A 1 82 ? 0.513 13.32 -4.609 1 98.62 82 ALA A O 1
ATOM 655 N N . GLU A 1 83 ? -1.438 13.031 -5.605 1 98.44 83 GLU A N 1
ATOM 656 C CA . GLU A 1 83 ? -1.437 14.414 -6.066 1 98.44 83 GLU A CA 1
ATOM 657 C C . GLU A 1 83 ? -1.395 15.391 -4.895 1 98.44 83 GLU A C 1
ATOM 659 O O . GLU A 1 83 ? -0.593 16.328 -4.887 1 98.44 83 GLU A O 1
ATOM 664 N N . VAL A 1 84 ? -2.199 15.188 -3.904 1 98.38 84 VAL A N 1
ATOM 665 C CA . VAL A 1 84 ? -2.242 16.047 -2.721 1 98.38 84 VAL A CA 1
ATOM 666 C C . VAL A 1 84 ? -0.959 15.867 -1.912 1 98.38 84 VAL A C 1
ATOM 668 O O . VAL A 1 84 ? -0.394 16.844 -1.413 1 98.38 84 VAL A O 1
ATOM 671 N N . ALA A 1 85 ? -0.497 14.648 -1.752 1 98.56 85 ALA A N 1
ATOM 672 C CA . ALA A 1 85 ? 0.721 14.344 -1.004 1 98.56 85 ALA A CA 1
ATOM 673 C C . ALA A 1 85 ? 1.925 15.07 -1.603 1 98.56 85 ALA A C 1
ATOM 675 O O . ALA A 1 85 ? 2.725 15.664 -0.876 1 98.56 85 ALA A O 1
ATOM 676 N N . GLU A 1 86 ? 2.031 15 -2.928 1 98.44 86 GLU A N 1
ATOM 677 C CA . GLU A 1 86 ? 3.125 15.664 -3.623 1 98.44 86 GLU A CA 1
ATOM 678 C C . GLU A 1 86 ? 3.037 17.188 -3.461 1 98.44 86 GLU A C 1
ATOM 680 O O . GLU A 1 86 ? 4.047 17.844 -3.221 1 98.44 86 GLU A O 1
ATOM 685 N N . ALA A 1 87 ? 1.845 17.719 -3.609 1 98.12 87 ALA A N 1
ATOM 686 C CA . ALA A 1 87 ? 1.646 19.156 -3.467 1 98.12 87 ALA A CA 1
ATOM 687 C C . ALA A 1 87 ? 2.047 19.625 -2.072 1 98.12 87 ALA A C 1
ATOM 689 O O . ALA A 1 87 ? 2.553 20.734 -1.908 1 98.12 87 ALA A O 1
ATOM 690 N N . GLU A 1 88 ? 1.837 18.828 -1.044 1 97.88 88 GLU A N 1
ATOM 691 C CA . GLU A 1 88 ? 2.123 19.188 0.343 1 97.88 88 GLU A CA 1
ATOM 692 C C . GLU A 1 88 ? 3.545 18.797 0.731 1 97.88 88 GLU A C 1
ATOM 694 O O . GLU A 1 88 ? 4.039 19.188 1.786 1 97.88 88 GLU A O 1
ATOM 699 N N . GLY A 1 89 ? 4.215 18 -0.159 1 97.06 89 GLY A N 1
ATOM 700 C CA . GLY A 1 89 ? 5.516 17.469 0.218 1 97.06 89 GLY A CA 1
ATOM 701 C C . GLY A 1 89 ? 5.473 16.609 1.469 1 97.06 89 GLY A C 1
ATOM 702 O O . GLY A 1 89 ? 6.406 16.625 2.271 1 97.06 89 GLY A O 1
ATOM 703 N N . HIS A 1 90 ? 4.445 15.992 1.777 1 98.12 90 HIS A N 1
ATOM 704 C CA . HIS A 1 90 ? 4.18 15.109 2.904 1 98.12 90 HIS A CA 1
ATOM 705 C C . HIS A 1 90 ? 3.406 13.875 2.459 1 98.12 90 HIS A C 1
ATOM 707 O O . HIS A 1 90 ? 2.359 13.984 1.819 1 98.12 90 HIS A O 1
ATOM 713 N N . HIS A 1 91 ? 3.986 12.695 2.721 1 98.62 91 HIS A N 1
ATOM 714 C CA . HIS A 1 91 ? 3.492 11.492 2.059 1 98.62 91 HIS A CA 1
ATOM 715 C C . HIS A 1 91 ? 2.994 10.469 3.074 1 98.62 91 HIS A C 1
ATOM 717 O O . HIS A 1 91 ? 3.703 10.141 4.027 1 98.62 91 HIS A O 1
ATOM 723 N N . PRO A 1 92 ? 1.814 9.945 2.893 1 98.81 92 PRO A N 1
ATOM 724 C CA . PRO A 1 92 ? 1.308 8.844 3.715 1 98.81 92 PRO A CA 1
ATOM 725 C C . PRO A 1 92 ? 1.905 7.492 3.326 1 98.81 92 PRO A C 1
ATOM 727 O O . PRO A 1 92 ? 2.521 7.371 2.266 1 98.81 92 PRO A O 1
ATOM 730 N N . ASP A 1 93 ? 1.802 6.543 4.242 1 98.88 93 ASP A N 1
ATOM 731 C CA . ASP A 1 93 ? 1.927 5.145 3.852 1 98.88 93 ASP A CA 1
ATOM 732 C C . ASP A 1 93 ? 0.637 4.637 3.211 1 98.88 93 ASP A C 1
ATOM 734 O O . ASP A 1 93 ? -0.458 4.898 3.713 1 98.88 93 ASP A O 1
ATOM 738 N N . LEU A 1 94 ? 0.728 3.928 2.113 1 98.94 94 LEU A N 1
ATOM 739 C CA . LEU A 1 94 ? -0.405 3.428 1.344 1 98.94 94 LEU A CA 1
ATOM 740 C C . LEU A 1 94 ? -0.46 1.904 1.385 1 98.94 94 LEU A C 1
ATOM 742 O O . LEU A 1 94 ? 0.554 1.236 1.168 1 98.94 94 LEU A O 1
ATOM 746 N N . HIS A 1 95 ? -1.575 1.37 1.668 1 98.94 95 HIS A N 1
ATOM 747 C CA . HIS A 1 95 ? -1.794 -0.072 1.667 1 98.94 95 HIS A CA 1
ATOM 748 C C . HIS A 1 95 ? -3.055 -0.438 0.89 1 98.94 95 HIS A C 1
ATOM 750 O O . HIS A 1 95 ? -4.121 0.134 1.124 1 98.94 95 HIS A O 1
ATOM 756 N N . LEU A 1 96 ? -2.961 -1.239 -0.071 1 98.94 96 LEU A N 1
ATOM 757 C CA . LEU A 1 96 ? -4.082 -1.916 -0.712 1 98.94 96 LEU A CA 1
ATOM 758 C C . LEU A 1 96 ? -4.047 -3.414 -0.433 1 98.94 96 LEU A C 1
ATOM 760 O O . LEU A 1 96 ? -3.178 -4.125 -0.948 1 98.94 96 LEU A O 1
ATOM 764 N N . VAL A 1 97 ? -4.992 -3.91 0.383 1 98.62 97 VAL A N 1
ATOM 765 C CA . VAL A 1 97 ? -4.898 -5.273 0.898 1 98.62 97 VAL A CA 1
ATOM 766 C C . VA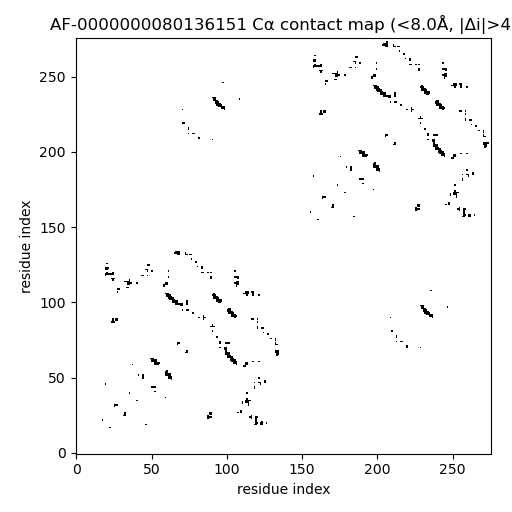L A 1 97 ? -6.242 -5.98 0.729 1 98.62 97 VAL A C 1
ATOM 768 O O . VAL A 1 97 ? -7.293 -5.336 0.705 1 98.62 97 VAL A O 1
ATOM 771 N N . GLY A 1 98 ? -6.16 -7.305 0.62 1 97.12 98 GLY A N 1
ATOM 772 C CA . GLY A 1 98 ? -7.387 -8.07 0.483 1 97.12 98 GLY A CA 1
ATOM 773 C C . GLY A 1 98 ? -8.18 -7.707 -0.757 1 97.12 98 GLY A C 1
ATOM 774 O O . GLY A 1 98 ? -9.414 -7.684 -0.725 1 97.12 98 GLY A O 1
ATOM 775 N N . TRP A 1 99 ? -7.484 -7.254 -1.692 1 96 99 TRP A N 1
ATOM 776 C CA . TRP A 1 99 ? -8.023 -6.988 -3.023 1 96 99 TRP A CA 1
ATOM 777 C C . TRP A 1 99 ? -8.594 -5.578 -3.107 1 96 99 TRP A C 1
ATOM 779 O O . TRP A 1 99 ? -8.266 -4.824 -4.027 1 96 99 TRP A O 1
ATOM 789 N N . ASN A 1 100 ? -9.383 -5.191 -2.066 1 98.25 100 ASN A N 1
ATOM 790 C CA . ASN A 1 100 ? -10.055 -3.922 -2.299 1 98.25 100 ASN A CA 1
ATOM 791 C C . ASN A 1 100 ? -10.117 -3.074 -1.031 1 98.25 100 ASN A C 1
ATOM 793 O O . ASN A 1 100 ? -10.953 -2.184 -0.911 1 98.25 100 ASN A O 1
ATOM 797 N N . ASN A 1 101 ? -9.344 -3.314 -0.022 1 98.62 101 ASN A N 1
ATOM 798 C CA . ASN A 1 101 ? -9.242 -2.473 1.167 1 98.62 101 ASN A CA 1
ATOM 799 C C . ASN A 1 101 ? -8.055 -1.52 1.078 1 98.62 101 ASN A C 1
ATOM 801 O O . ASN A 1 101 ? -6.902 -1.957 1.048 1 98.62 101 ASN A O 1
ATOM 805 N N . VAL A 1 102 ? -8.367 -0.241 1.081 1 98.81 102 VAL A N 1
ATOM 806 C CA . VAL A 1 102 ? -7.344 0.8 1.117 1 98.81 102 VAL A CA 1
ATOM 807 C C . VAL A 1 102 ? -7.141 1.275 2.555 1 98.81 102 VAL A C 1
ATOM 809 O O . VAL A 1 102 ? -8.109 1.536 3.271 1 98.81 102 VAL A O 1
ATOM 812 N N . LYS A 1 103 ? -5.934 1.338 2.973 1 98.81 103 LYS A N 1
ATOM 813 C CA . LYS A 1 103 ? -5.574 1.869 4.285 1 98.81 103 LYS A CA 1
ATOM 814 C C . LYS A 1 103 ? -4.434 2.877 4.176 1 98.81 103 LYS A C 1
ATOM 816 O O . LYS A 1 103 ? -3.447 2.631 3.479 1 98.81 103 LYS A O 1
ATOM 821 N N . LEU A 1 104 ? -4.586 3.975 4.844 1 98.94 104 LEU A N 1
ATOM 822 C CA . LEU A 1 104 ? -3.551 5 4.922 1 98.94 104 LEU A CA 1
ATOM 823 C C . LEU A 1 104 ? -3.051 5.156 6.355 1 98.94 104 LEU A C 1
ATOM 825 O O . LEU A 1 104 ? -3.848 5.168 7.297 1 98.94 104 LEU A O 1
ATOM 829 N N . ASP A 1 105 ? -1.793 5.266 6.539 1 98.88 105 ASP A N 1
ATOM 830 C CA . ASP A 1 105 ? -1.146 5.691 7.773 1 98.88 105 ASP A CA 1
ATOM 831 C C . ASP A 1 105 ? -0.383 7 7.574 1 98.88 105 ASP A C 1
ATOM 833 O O . ASP A 1 105 ? 0.384 7.137 6.617 1 98.88 105 ASP A O 1
ATOM 837 N N . ILE A 1 106 ? -0.626 7.902 8.469 1 98.69 106 ILE A N 1
ATOM 838 C CA . ILE A 1 106 ? 0.049 9.188 8.367 1 98.69 106 ILE A CA 1
ATOM 839 C C . ILE A 1 106 ? 0.742 9.508 9.695 1 98.69 106 ILE A C 1
ATOM 841 O O . ILE A 1 106 ? 0.115 9.469 10.75 1 98.69 106 ILE A O 1
ATOM 845 N N . TRP A 1 107 ? 1.952 9.773 9.648 1 98.06 107 TRP A N 1
ATOM 846 C CA . TRP A 1 107 ? 2.795 10.344 10.695 1 98.06 107 TRP A CA 1
ATOM 847 C C . TRP A 1 107 ? 4.07 10.938 10.102 1 98.06 107 TRP A C 1
ATOM 849 O O . TRP A 1 107 ? 4.371 10.727 8.93 1 98.06 107 TRP A O 1
ATOM 859 N N . THR A 1 108 ? 4.711 11.711 10.82 1 97.06 108 THR A N 1
ATOM 860 C CA . THR A 1 108 ? 5.938 12.312 10.32 1 97.06 108 THR A CA 1
ATOM 861 C C . THR A 1 108 ? 7.145 11.43 10.633 1 97.06 108 THR A C 1
ATOM 863 O O . THR A 1 108 ? 7.555 11.32 11.797 1 97.06 108 THR A O 1
ATOM 866 N N . HIS A 1 109 ? 7.691 10.844 9.555 1 94 109 HIS A N 1
ATOM 867 C CA . HIS A 1 109 ? 8.758 9.859 9.68 1 94 109 HIS A CA 1
ATOM 868 C C . HIS A 1 109 ? 10.016 10.477 10.289 1 94 109 HIS A C 1
ATOM 870 O O . HIS A 1 109 ? 10.688 9.844 11.102 1 94 109 HIS A O 1
ATOM 876 N N . SER A 1 110 ? 10.352 11.695 9.953 1 92.44 110 SER A N 1
ATOM 877 C CA . SER A 1 110 ? 11.617 12.312 10.336 1 92.44 110 SER A CA 1
ATOM 878 C C . SER A 1 110 ? 11.672 12.57 11.844 1 92.44 110 SER A C 1
ATOM 880 O O . SER A 1 110 ? 12.758 12.641 12.422 1 92.44 110 SER A O 1
ATOM 882 N N . VAL A 1 111 ? 10.555 12.711 12.562 1 93.38 111 VAL A N 1
ATOM 883 C CA . VAL A 1 111 ? 10.555 12.961 14 1 93.38 111 VAL A CA 1
ATOM 884 C C . VAL A 1 111 ? 9.93 11.781 14.734 1 93.38 111 VAL A C 1
ATOM 886 O O . VAL A 1 111 ? 9.789 11.805 15.961 1 93.38 111 VAL A O 1
ATOM 889 N N . SER A 1 112 ? 9.453 10.797 14.008 1 93.81 112 SER A N 1
ATOM 890 C CA . SER A 1 112 ? 8.844 9.578 14.539 1 93.81 112 SER A CA 1
ATOM 891 C C . SER A 1 112 ? 7.699 9.906 15.492 1 93.81 112 SER A C 1
ATOM 893 O O . SER A 1 112 ? 7.609 9.336 16.578 1 93.81 112 SER A O 1
ATOM 895 N N . ALA A 1 113 ? 6.832 10.828 15.086 1 96.44 113 ALA A N 1
ATOM 896 C CA . ALA A 1 113 ? 5.672 11.305 15.836 1 96.44 113 ALA A CA 1
ATOM 897 C C . ALA A 1 113 ? 4.703 12.062 14.93 1 96.44 113 ALA A C 1
ATOM 899 O O . ALA A 1 113 ? 5.008 12.312 13.758 1 96.44 113 ALA A O 1
ATOM 900 N N . LEU A 1 114 ? 3.559 12.367 15.477 1 98.12 114 LEU A N 1
ATOM 901 C CA . LEU A 1 114 ? 2.615 13.211 14.758 1 98.12 114 LEU A CA 1
ATOM 902 C C . LEU A 1 114 ? 3.057 14.672 14.797 1 98.12 114 LEU A C 1
ATOM 904 O O . LEU A 1 114 ? 3.658 15.117 15.781 1 98.12 114 LEU A O 1
ATOM 908 N N . THR A 1 115 ? 2.779 15.414 13.781 1 97.81 115 THR A N 1
ATOM 909 C CA . THR A 1 115 ? 2.91 16.859 13.664 1 97.81 115 THR A CA 1
ATOM 910 C C . THR A 1 115 ? 1.656 17.469 13.039 1 97.81 115 THR A C 1
ATOM 912 O O . THR A 1 115 ? 0.748 16.75 12.625 1 97.81 115 THR A O 1
ATOM 915 N N . GLU A 1 116 ? 1.619 18.734 13.016 1 97.06 116 GLU A N 1
ATOM 916 C CA . GLU A 1 116 ? 0.468 19.375 12.398 1 97.06 116 GLU A CA 1
ATOM 917 C C . GLU A 1 116 ? 0.35 19 10.922 1 97.06 116 GLU A C 1
ATOM 919 O O . GLU A 1 116 ? -0.756 18.922 10.383 1 97.06 116 GLU A O 1
ATOM 924 N N . ASN A 1 117 ? 1.51 18.766 10.203 1 98.31 117 ASN A N 1
ATOM 925 C CA . ASN A 1 117 ? 1.511 18.344 8.812 1 98.31 117 ASN A CA 1
ATOM 926 C C . ASN A 1 117 ? 0.587 17.141 8.594 1 98.31 117 ASN A C 1
ATOM 928 O O . ASN A 1 117 ? -0.087 17.047 7.57 1 98.31 117 ASN A O 1
ATOM 932 N N . ASP A 1 118 ? 0.601 16.281 9.531 1 98.62 118 ASP A N 1
ATOM 933 C CA . ASP A 1 118 ? -0.165 15.055 9.398 1 98.62 118 ASP A CA 1
ATOM 934 C C . ASP A 1 118 ? -1.665 15.336 9.367 1 98.62 118 ASP A C 1
ATOM 936 O O . ASP A 1 118 ? -2.398 14.734 8.578 1 98.62 118 ASP A O 1
ATOM 940 N N . PHE A 1 119 ? -2.072 16.25 10.172 1 98.69 119 PHE A N 1
ATOM 941 C CA . PHE A 1 119 ? -3.486 16.594 10.227 1 98.69 119 PHE A CA 1
ATOM 942 C C . PHE A 1 119 ? -3.873 17.438 9.016 1 98.69 119 PHE A C 1
ATOM 944 O O . PHE A 1 119 ? -5 17.359 8.523 1 98.69 119 PHE A O 1
ATOM 951 N N . ILE A 1 120 ? -2.975 18.266 8.531 1 98.44 120 ILE A N 1
ATOM 952 C CA . ILE A 1 120 ? -3.209 19.031 7.305 1 98.44 120 ILE A CA 1
ATOM 953 C C . ILE A 1 120 ? -3.436 18.062 6.137 1 98.44 120 ILE A C 1
ATOM 955 O O . ILE A 1 120 ? -4.418 18.188 5.402 1 98.44 120 ILE A O 1
ATOM 959 N N . LEU A 1 121 ? -2.561 17.078 5.984 1 98.75 121 LEU A N 1
ATOM 960 C CA . LEU A 1 121 ? -2.701 16.109 4.91 1 98.75 121 LEU A CA 1
ATOM 961 C C . LEU A 1 121 ? -4.012 15.336 5.047 1 98.75 121 LEU A C 1
ATOM 963 O O . LEU A 1 121 ? -4.7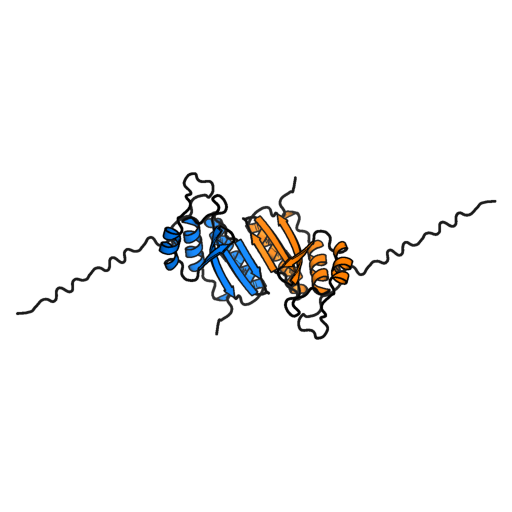34 15.156 4.062 1 98.75 121 LEU A O 1
ATOM 967 N N . ALA A 1 122 ? -4.309 14.906 6.234 1 98.81 122 ALA A N 1
ATOM 968 C CA . ALA A 1 122 ? -5.543 14.164 6.488 1 98.81 122 ALA A CA 1
ATOM 969 C C . ALA A 1 122 ? -6.766 14.984 6.094 1 98.81 122 ALA A C 1
ATOM 971 O O . ALA A 1 122 ? -7.684 14.469 5.445 1 98.81 122 ALA A O 1
ATOM 972 N N . ALA A 1 123 ? -6.785 16.234 6.512 1 98.69 123 ALA A N 1
ATOM 973 C CA . ALA A 1 123 ? -7.906 17.109 6.195 1 98.69 123 ALA A CA 1
ATOM 974 C C . ALA A 1 123 ? -8.055 17.297 4.688 1 98.69 123 ALA A C 1
ATOM 976 O O . ALA A 1 123 ? -9.172 17.281 4.164 1 98.69 123 ALA A O 1
ATOM 977 N N . LYS A 1 124 ? -6.984 17.438 4.055 1 98.62 124 LYS A N 1
ATOM 978 C CA . LYS A 1 124 ? -7.031 17.625 2.607 1 98.62 124 LYS A CA 1
ATOM 979 C C . LYS A 1 124 ? -7.48 16.359 1.896 1 98.62 124 LYS A C 1
ATOM 981 O O . LYS A 1 124 ? -8.195 16.422 0.896 1 98.62 124 LYS A O 1
ATOM 986 N N . ILE A 1 125 ? -7.039 15.195 2.359 1 98.69 125 ILE A N 1
ATOM 987 C CA . ILE A 1 125 ? -7.504 13.93 1.8 1 98.69 125 ILE A CA 1
ATOM 988 C C . ILE A 1 125 ? -9.008 13.797 2.012 1 98.69 125 ILE A C 1
ATOM 990 O O . ILE A 1 125 ? -9.727 13.328 1.122 1 98.69 125 ILE A O 1
ATOM 994 N N . ASN A 1 126 ? -9.523 14.289 3.139 1 98.12 126 ASN A N 1
ATOM 995 C CA . ASN A 1 126 ? -10.961 14.266 3.396 1 98.12 126 ASN A CA 1
ATOM 996 C C . ASN A 1 126 ? -11.727 15.078 2.365 1 98.12 126 ASN A C 1
ATOM 998 O O . ASN A 1 126 ? -12.898 14.805 2.09 1 98.12 126 ASN A O 1
ATOM 1002 N N . ALA A 1 127 ? -11.148 16.031 1.83 1 97.38 127 ALA A N 1
ATOM 1003 C CA . ALA A 1 127 ? -11.828 16.969 0.941 1 97.38 127 ALA A CA 1
ATOM 1004 C C . ALA A 1 127 ? -11.867 16.438 -0.49 1 97.38 127 ALA A C 1
ATOM 1006 O O . ALA A 1 127 ? -12.516 17.031 -1.359 1 97.38 127 ALA A O 1
ATOM 1007 N N . LEU A 1 128 ? -11.211 15.344 -0.749 1 97.94 128 LEU A N 1
ATOM 1008 C CA . LEU A 1 128 ? -11.148 14.797 -2.098 1 97.94 128 LEU A CA 1
ATOM 1009 C C . LEU A 1 128 ? -12.492 14.211 -2.508 1 97.94 128 LEU A C 1
ATOM 1011 O O . LEU A 1 128 ? -13.211 13.656 -1.675 1 97.94 128 LEU A O 1
ATOM 1015 N N . ASP A 1 129 ? -12.797 14.375 -3.801 1 96.5 129 ASP A N 1
ATOM 1016 C CA . ASP A 1 129 ? -13.977 13.727 -4.379 1 96.5 129 ASP A CA 1
ATOM 1017 C C . ASP A 1 129 ? -13.633 12.336 -4.902 1 96.5 129 ASP A C 1
ATOM 1019 O O . ASP A 1 129 ? -13.188 12.188 -6.047 1 96.5 129 ASP A O 1
ATOM 1023 N N . VAL A 1 130 ? -13.852 11.344 -4.027 1 97.31 130 VAL A N 1
ATOM 1024 C CA . VAL A 1 130 ? -13.414 10 -4.406 1 97.31 130 VAL A CA 1
ATOM 1025 C C . VAL A 1 130 ? -14.57 9.016 -4.254 1 97.31 130 VAL A C 1
ATOM 1027 O O . VAL A 1 130 ? -14.359 7.801 -4.246 1 97.31 130 VAL A O 1
ATOM 1030 N N . GLN A 1 131 ? -15.789 9.516 -4.137 1 96.94 131 GLN A N 1
ATOM 1031 C CA . GLN A 1 131 ? -16.953 8.672 -3.891 1 96.94 131 GLN A CA 1
ATOM 1032 C C . GLN A 1 131 ? -17.156 7.672 -5.027 1 96.94 131 GLN A C 1
ATOM 1034 O O . GLN A 1 131 ? -17.609 6.547 -4.797 1 96.94 131 GLN A O 1
ATOM 1039 N N . HIS A 1 132 ? -16.859 8.094 -6.195 1 97.56 132 HIS A N 1
ATOM 1040 C CA . HIS A 1 132 ? -17.062 7.25 -7.363 1 97.56 132 HIS A CA 1
ATOM 1041 C C . HIS A 1 132 ? -16.141 6.043 -7.348 1 97.56 132 HIS A C 1
ATOM 1043 O O . HIS A 1 132 ? -16.344 5.086 -8.102 1 97.56 132 HIS A O 1
ATOM 1049 N N . LEU A 1 133 ? -15.086 6.031 -6.523 1 98.56 133 LEU A N 1
ATOM 1050 C CA . LEU A 1 133 ? -14.117 4.945 -6.438 1 98.56 133 LEU A CA 1
ATOM 1051 C C . LEU A 1 133 ? -14.508 3.959 -5.344 1 98.56 133 LEU A C 1
ATOM 1053 O O . LEU A 1 133 ? -13.977 2.846 -5.289 1 98.56 133 LEU A O 1
ATOM 1057 N N . LEU A 1 134 ? -15.344 4.363 -4.449 1 98.19 134 LEU A N 1
ATOM 1058 C CA . LEU A 1 134 ? -15.617 3.637 -3.213 1 98.19 134 LEU A CA 1
ATOM 1059 C C . LEU A 1 134 ? -16.781 2.672 -3.395 1 98.19 134 LEU A C 1
ATOM 1061 O O . LEU A 1 134 ? -17.719 2.953 -4.156 1 98.19 134 LEU A O 1
ATOM 1065 N N . ARG A 1 135 ? -16.625 1.56 -2.723 1 95.5 135 ARG A N 1
ATOM 1066 C CA . ARG A 1 135 ? -17.734 0.601 -2.688 1 95.5 135 ARG A CA 1
ATOM 1067 C C . ARG A 1 135 ? -18.859 1.101 -1.799 1 95.5 135 ARG A C 1
ATOM 1069 O O . ARG A 1 135 ? -18.625 1.594 -0.695 1 95.5 135 ARG A O 1
ATOM 1076 N N . ARG A 1 136 ? -20.078 1.147 -2.463 1 76.69 136 ARG A N 1
ATOM 1077 C CA . ARG A 1 136 ? -21.25 1.657 -1.757 1 76.69 136 ARG A CA 1
ATOM 1078 C C . ARG A 1 136 ? -21.516 0.852 -0.49 1 76.69 136 ARG A C 1
ATOM 1080 O O . ARG A 1 136 ? -21.438 -0.378 -0.5 1 76.69 136 ARG A O 1
ATOM 1087 N N . THR A 1 137 ? -21.156 1.366 0.727 1 63.44 137 THR A N 1
ATOM 1088 C CA . THR A 1 137 ? -21.562 0.692 1.956 1 63.44 137 THR A CA 1
ATOM 1089 C C . THR A 1 137 ? -23.078 0.641 2.074 1 63.44 137 THR A C 1
ATOM 1091 O O . THR A 1 137 ? -23.75 1.667 1.956 1 63.44 137 THR A O 1
ATOM 1094 N N . ASN A 1 138 ? -23.766 -0.328 1.567 1 45.69 138 ASN A N 1
ATOM 1095 C CA . ASN A 1 138 ? -25.188 -0.438 1.868 1 45.69 138 ASN A CA 1
ATOM 1096 C C . ASN A 1 138 ? -25.453 -0.307 3.365 1 45.69 138 ASN A C 1
ATOM 1098 O O . ASN A 1 138 ? -24.656 -0.755 4.184 1 45.69 138 ASN A O 1
ATOM 1102 N N . MET B 1 1 ? 44.188 -47.938 -29.484 1 35.22 1 MET B N 1
ATOM 1103 C CA . MET B 1 1 ? 43.031 -48.125 -28.641 1 35.22 1 MET B CA 1
ATOM 1104 C C . MET B 1 1 ? 42.375 -46.812 -28.266 1 35.22 1 MET B C 1
ATOM 1106 O O . MET B 1 1 ? 42.906 -46.062 -27.422 1 35.22 1 MET B O 1
ATOM 1110 N N . ILE B 1 2 ? 41.844 -46.062 -29.281 1 47.56 2 ILE B N 1
ATOM 1111 C CA . ILE B 1 2 ? 41.094 -44.812 -29.328 1 47.56 2 ILE B CA 1
ATOM 1112 C C . ILE B 1 2 ? 39.844 -44.906 -28.469 1 47.56 2 ILE B C 1
ATOM 1114 O O . ILE B 1 2 ? 38.938 -45.719 -28.781 1 47.56 2 ILE B O 1
ATOM 1118 N N . THR B 1 3 ? 40.094 -44.938 -27.094 1 41.69 3 THR B N 1
ATOM 1119 C CA . THR B 1 3 ? 39 -44.812 -26.125 1 41.69 3 THR B CA 1
ATOM 1120 C C . THR B 1 3 ? 38.094 -43.625 -26.484 1 41.69 3 THR B C 1
ATOM 1122 O O . THR B 1 3 ? 38.562 -42.469 -26.484 1 41.69 3 THR B O 1
ATOM 1125 N N . T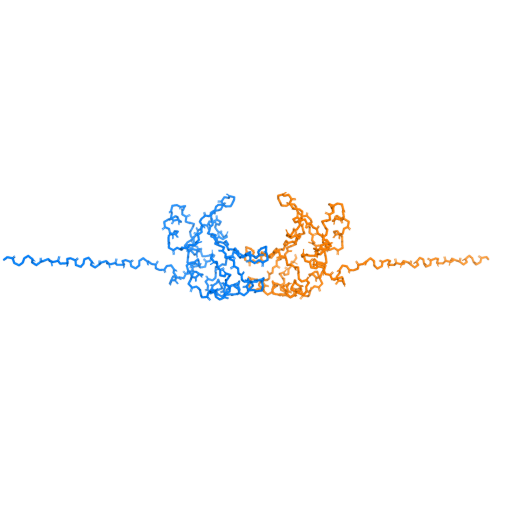HR B 1 4 ? 37.219 -43.906 -27.484 1 41.16 4 THR B N 1
ATOM 1126 C CA . THR B 1 4 ? 36.125 -43 -27.734 1 41.16 4 THR B CA 1
ATOM 1127 C C . THR B 1 4 ? 35.438 -42.562 -26.438 1 41.16 4 THR B C 1
ATOM 1129 O O . THR B 1 4 ? 35 -43.406 -25.656 1 41.16 4 THR B O 1
ATOM 1132 N N . CYS B 1 5 ? 36.031 -41.594 -25.766 1 36.72 5 CYS B N 1
ATOM 1133 C CA . CYS B 1 5 ? 35.281 -40.906 -24.719 1 36.72 5 CYS B CA 1
ATOM 1134 C C . CYS B 1 5 ? 33.875 -40.594 -25.188 1 36.72 5 CYS B C 1
ATOM 1136 O O . CYS B 1 5 ? 33.656 -39.812 -26.125 1 36.72 5 CYS B O 1
ATOM 1138 N N . LEU B 1 6 ? 33.062 -41.719 -25.359 1 35.75 6 LEU B N 1
ATOM 1139 C CA . LEU B 1 6 ? 31.641 -41.375 -25.453 1 35.75 6 LEU B CA 1
ATOM 1140 C C . LEU B 1 6 ? 31.297 -40.219 -24.5 1 35.75 6 LEU B C 1
ATOM 1142 O O . LEU B 1 6 ? 31.375 -40.375 -23.281 1 35.75 6 LEU B O 1
ATOM 1146 N N . PHE B 1 7 ? 31.656 -39 -24.859 1 36.72 7 PHE B N 1
ATOM 1147 C CA . PHE B 1 7 ? 31.016 -37.875 -24.203 1 36.72 7 PHE B CA 1
ATOM 1148 C C . PHE B 1 7 ? 29.531 -38.125 -23.984 1 36.72 7 PHE B C 1
ATOM 1150 O O . PHE B 1 7 ? 28.766 -38.312 -24.938 1 36.72 7 PHE B O 1
ATOM 1157 N N . PHE B 1 8 ? 29.25 -39.094 -23.062 1 34 8 PHE B N 1
ATOM 1158 C CA . PHE B 1 8 ? 27.859 -38.969 -22.641 1 34 8 PHE B CA 1
ATOM 1159 C C . PHE B 1 8 ? 27.438 -37.531 -22.531 1 34 8 PHE B C 1
ATOM 1161 O O . PHE B 1 8 ? 27.906 -36.781 -21.672 1 34 8 PHE B O 1
ATOM 1168 N N . PHE B 1 9 ? 27.328 -36.844 -23.688 1 34.62 9 PHE B N 1
ATOM 1169 C CA . PHE B 1 9 ? 26.453 -35.688 -23.562 1 34.62 9 PHE B CA 1
ATOM 1170 C C . PHE B 1 9 ? 25.266 -36 -22.641 1 34.62 9 PHE B C 1
ATOM 1172 O O . PHE B 1 9 ? 24.391 -36.812 -22.984 1 34.62 9 PHE B O 1
ATOM 1179 N N . PHE B 1 10 ? 25.5 -36.281 -21.375 1 35.44 10 PHE B N 1
ATOM 1180 C CA . PHE B 1 10 ? 24.328 -36 -20.547 1 35.44 10 PHE B CA 1
ATOM 1181 C C . PHE B 1 10 ? 23.531 -34.844 -21.125 1 35.44 10 PHE B C 1
ATOM 1183 O O . PHE B 1 10 ? 24.016 -33.719 -21.203 1 35.44 10 PHE B O 1
ATOM 1190 N N . SER B 1 11 ? 22.875 -35.094 -22.203 1 35.19 11 SER B N 1
ATOM 1191 C CA . SER B 1 11 ? 21.75 -34.188 -22.422 1 35.19 11 SER B CA 1
ATOM 1192 C C . SER B 1 11 ? 21.188 -33.688 -21.094 1 35.19 11 SER B C 1
ATOM 1194 O O . SER B 1 11 ? 20.719 -34.469 -20.266 1 35.19 11 SER B O 1
ATOM 1196 N N . CYS B 1 12 ? 21.984 -33 -20.297 1 37.62 12 CYS B N 1
ATOM 1197 C CA . CYS B 1 12 ? 21.281 -32.156 -19.344 1 37.62 12 CYS B CA 1
ATOM 1198 C C . CYS B 1 12 ? 19.859 -31.875 -19.812 1 37.62 12 CYS B C 1
ATOM 1200 O O . CYS B 1 12 ? 19.656 -31.047 -20.703 1 37.62 12 CYS B O 1
ATOM 1202 N N . THR B 1 13 ? 19.047 -32.875 -20.109 1 36.97 13 THR B N 1
ATOM 1203 C CA . THR B 1 13 ? 17.625 -32.531 -20.031 1 36.97 13 THR B CA 1
ATOM 1204 C C . THR B 1 13 ? 17.391 -31.375 -19.047 1 36.97 13 THR B C 1
ATOM 1206 O O . THR B 1 13 ? 17.578 -31.547 -17.844 1 36.97 13 THR B O 1
ATOM 1209 N N . LEU B 1 14 ? 18.062 -30.297 -19.281 1 37.94 14 LEU B N 1
ATOM 1210 C CA . LEU B 1 14 ? 17.391 -29.172 -18.656 1 37.94 14 LEU B CA 1
ATOM 1211 C C . LEU B 1 14 ? 15.914 -29.484 -18.406 1 37.94 14 LEU B C 1
ATOM 1213 O O . LEU B 1 14 ? 15.117 -29.531 -19.344 1 37.94 14 LEU B O 1
ATOM 1217 N N . HIS B 1 15 ? 15.578 -30.641 -17.797 1 40.09 15 HIS B N 1
ATOM 1218 C CA . HIS B 1 15 ? 14.234 -30.578 -17.234 1 40.09 15 HIS B CA 1
ATOM 1219 C C . HIS B 1 15 ? 13.75 -29.141 -17.125 1 40.09 15 HIS B C 1
ATOM 1221 O O . HIS B 1 15 ? 14.305 -28.344 -16.359 1 40.09 15 HIS B O 1
ATOM 1227 N N . LEU B 1 16 ? 13.625 -28.438 -18.125 1 42.34 16 LEU B N 1
ATOM 1228 C CA . LEU B 1 16 ? 12.859 -27.203 -18.188 1 42.34 16 LEU B CA 1
ATOM 1229 C C . LEU B 1 16 ? 11.844 -27.141 -17.047 1 42.34 16 LEU B C 1
ATOM 1231 O O . LEU B 1 16 ? 10.773 -27.766 -17.125 1 42.34 16 LEU B O 1
ATOM 1235 N N . MET B 1 17 ? 12.156 -27.547 -15.836 1 48.09 17 MET B N 1
ATOM 1236 C CA . MET B 1 17 ? 11.25 -27.281 -14.719 1 48.09 17 MET B CA 1
ATOM 1237 C C . MET B 1 17 ? 10.227 -26.203 -15.086 1 48.09 17 MET B C 1
ATOM 1239 O O . MET B 1 17 ? 10.539 -25.281 -15.836 1 48.09 17 MET B O 1
ATOM 1243 N N . ASP B 1 18 ? 8.945 -26.703 -15.078 1 61.22 18 ASP B N 1
ATOM 1244 C CA . ASP B 1 18 ? 7.742 -25.922 -15.375 1 61.22 18 ASP B CA 1
ATOM 1245 C C . ASP B 1 18 ? 7.91 -24.469 -14.984 1 61.22 18 ASP B C 1
ATOM 1247 O O . ASP B 1 18 ? 8.203 -24.156 -13.828 1 61.22 18 ASP B O 1
ATOM 1251 N N . ASP B 1 19 ? 8.383 -23.625 -15.883 1 86.44 19 ASP B N 1
ATOM 1252 C CA . ASP B 1 19 ? 8.539 -22.172 -15.75 1 86.44 19 ASP B CA 1
ATOM 1253 C C . ASP B 1 19 ? 7.266 -21.531 -15.195 1 86.44 19 ASP B C 1
ATOM 1255 O O . ASP B 1 19 ? 6.242 -21.484 -15.875 1 86.44 19 ASP B O 1
ATOM 1259 N N . LEU B 1 20 ? 7.203 -21.359 -13.93 1 92.94 20 LEU B N 1
ATOM 1260 C CA . LEU B 1 20 ? 6.074 -20.75 -13.242 1 92.94 20 LEU B CA 1
ATOM 1261 C C . LEU B 1 20 ? 5.559 -19.547 -14.016 1 92.94 20 LEU B C 1
ATOM 1263 O O . LEU B 1 20 ? 4.348 -19.297 -14.062 1 92.94 20 LEU B O 1
ATOM 1267 N N . SER B 1 21 ? 6.453 -18.844 -14.727 1 93.69 21 SER B N 1
ATOM 1268 C CA . SER B 1 21 ? 6.074 -17.609 -15.398 1 93.69 21 SER B CA 1
ATOM 1269 C C . SER B 1 21 ? 5.254 -17.906 -16.656 1 93.69 21 SER B C 1
ATOM 1271 O O . SER B 1 21 ? 4.602 -17 -17.188 1 93.69 21 SER B O 1
ATOM 1273 N N . SER B 1 22 ? 5.266 -19.062 -17.094 1 95.19 22 SER B N 1
ATOM 1274 C CA . SER B 1 22 ? 4.516 -19.438 -18.297 1 95.19 22 SER B CA 1
ATOM 1275 C C . SER B 1 22 ? 3.162 -20.047 -17.938 1 95.19 22 SER B C 1
ATOM 1277 O O . SER B 1 22 ? 2.303 -20.219 -18.797 1 95.19 22 SER B O 1
ATOM 1279 N N . LYS B 1 23 ? 2.941 -20.375 -16.703 1 96.12 23 LYS B N 1
ATOM 1280 C CA . LYS B 1 23 ? 1.677 -20.953 -16.25 1 96.12 23 LYS B CA 1
ATOM 1281 C C . LYS B 1 23 ? 0.619 -19.875 -16.062 1 96.12 23 LYS B C 1
ATOM 1283 O O . LYS B 1 23 ? 0.921 -18.672 -16.156 1 96.12 23 LYS B O 1
ATOM 1288 N N . LYS B 1 24 ? -0.62 -20.312 -15.953 1 97 24 LYS B N 1
ATOM 1289 C CA . LYS B 1 24 ? -1.759 -19.438 -15.688 1 97 24 LYS B CA 1
ATOM 1290 C C . LYS B 1 24 ? -2.416 -19.766 -14.352 1 97 24 LYS B C 1
ATOM 1292 O O . LYS B 1 24 ? -2.604 -20.938 -14.031 1 97 24 LYS B O 1
ATOM 1297 N N . CYS B 1 25 ? -2.693 -18.766 -13.617 1 97.25 25 CYS B N 1
ATOM 1298 C CA . CYS B 1 25 ? -3.418 -18.984 -12.367 1 97.25 25 CYS B CA 1
ATOM 1299 C C . CYS B 1 25 ? -4.812 -19.531 -12.641 1 97.25 25 CYS B C 1
ATOM 1301 O O . CYS B 1 25 ? -5.438 -19.188 -13.641 1 97.25 25 CYS B O 1
ATOM 1303 N N . ILE B 1 26 ? -5.277 -20.312 -11.734 1 95.25 26 ILE B N 1
ATOM 1304 C CA . ILE B 1 26 ? -6.676 -20.719 -11.781 1 95.25 26 ILE B CA 1
ATOM 1305 C C . ILE B 1 26 ? -7.52 -19.781 -10.93 1 95.25 26 ILE B C 1
ATOM 1307 O O . ILE B 1 26 ? -7.008 -19.156 -10 1 95.25 26 ILE B O 1
ATOM 1311 N N . PRO B 1 27 ? -8.789 -19.672 -11.242 1 90.94 27 PRO B N 1
ATOM 1312 C CA . PRO B 1 27 ? -9.633 -18.766 -10.461 1 90.94 27 PRO B CA 1
ATOM 1313 C C . PRO B 1 27 ? -9.68 -19.125 -8.977 1 90.94 27 PRO B C 1
ATOM 1315 O O . PRO B 1 27 ? -9.711 -20.312 -8.633 1 90.94 27 PRO B O 1
ATOM 1318 N N . CYS B 1 28 ? -9.711 -18.078 -8.172 1 83.81 28 CYS B N 1
ATOM 1319 C CA . CYS B 1 28 ? -9.641 -18.266 -6.73 1 83.81 28 CYS B CA 1
ATOM 1320 C C . CYS B 1 28 ? -10.891 -18.969 -6.215 1 83.81 28 CYS B C 1
ATOM 1322 O O . CYS B 1 28 ? -10.859 -19.594 -5.156 1 83.81 28 CYS B O 1
ATOM 1324 N N . ASP B 1 29 ? -11.938 -18.812 -6.883 1 82.69 29 ASP B N 1
ATOM 1325 C CA . ASP B 1 29 ? -13.18 -19.453 -6.457 1 82.69 29 ASP B CA 1
ATOM 1326 C C . ASP B 1 29 ? -13.328 -20.828 -7.086 1 82.69 29 ASP B C 1
ATOM 1328 O O . ASP B 1 29 ? -14.336 -21.516 -6.875 1 82.69 29 ASP B O 1
ATOM 1332 N N . SER B 1 30 ? -12.312 -21.234 -7.641 1 85.25 30 SER B N 1
ATOM 1333 C CA . SER B 1 30 ? -12.328 -22.562 -8.258 1 85.25 30 SER B CA 1
ATOM 1334 C C . SER B 1 30 ? -12.305 -23.656 -7.207 1 85.25 30 SER B C 1
ATOM 1336 O O . SER B 1 30 ? -11.602 -23.547 -6.199 1 85.25 30 SER B O 1
ATOM 1338 N N . LYS B 1 31 ? -13.016 -24.719 -7.371 1 88.25 31 LYS B N 1
ATOM 1339 C CA . LYS B 1 31 ? -13.008 -25.891 -6.504 1 88.25 31 LYS B CA 1
ATOM 1340 C C . LYS B 1 31 ? -11.641 -26.578 -6.527 1 88.25 31 LYS B C 1
ATOM 1342 O O . LYS B 1 31 ? -11.328 -27.375 -5.645 1 88.25 31 LYS B O 1
ATOM 1347 N N . ASP B 1 32 ? -10.883 -26.125 -7.445 1 90.44 32 ASP B N 1
ATOM 1348 C CA . ASP B 1 32 ? -9.609 -26.828 -7.656 1 90.44 32 ASP B CA 1
ATOM 1349 C C . ASP B 1 32 ? -8.484 -26.141 -6.887 1 90.44 32 ASP B C 1
ATOM 1351 O O . ASP B 1 32 ? -7.352 -26.641 -6.863 1 90.44 32 ASP B O 1
ATOM 1355 N N . ILE B 1 33 ? -8.719 -25.062 -6.352 1 93.19 33 ILE B N 1
ATOM 1356 C CA . ILE B 1 33 ? -7.656 -24.375 -5.633 1 93.19 33 ILE B CA 1
ATOM 1357 C C . ILE B 1 33 ? -7.324 -25.125 -4.348 1 93.19 33 ILE B C 1
ATOM 1359 O O . ILE B 1 33 ? -8.219 -25.453 -3.568 1 93.19 33 ILE B O 1
ATOM 1363 N N . ARG B 1 34 ? -6.094 -25.531 -4.125 1 92.5 34 ARG B N 1
ATOM 1364 C CA . ARG B 1 34 ? -5.656 -26.297 -2.965 1 92.5 34 ARG B CA 1
ATOM 1365 C C . ARG B 1 34 ? -4.516 -25.594 -2.238 1 92.5 34 ARG B C 1
ATOM 1367 O O . ARG B 1 34 ? -3.59 -25.078 -2.871 1 92.5 34 ARG B O 1
ATOM 1374 N N . ALA B 1 35 ? -4.621 -25.562 -0.976 1 96.12 35 ALA B N 1
ATOM 1375 C CA . ALA B 1 35 ? -3.521 -25.078 -0.154 1 96.12 35 ALA B CA 1
ATOM 1376 C C . ALA B 1 35 ? -2.266 -25.922 -0.352 1 96.12 35 ALA B C 1
ATOM 1378 O O . ALA B 1 35 ? -2.346 -27.141 -0.489 1 96.12 35 ALA B O 1
ATOM 1379 N N . MET B 1 36 ? -1.178 -25.219 -0.381 1 95.81 36 MET B N 1
ATOM 1380 C CA . MET B 1 36 ? 0.105 -25.922 -0.455 1 95.81 36 MET B CA 1
ATOM 1381 C C . MET B 1 36 ? 0.666 -26.172 0.939 1 95.81 36 MET B C 1
ATOM 1383 O O . MET B 1 36 ? 0.366 -25.438 1.879 1 95.81 36 MET B O 1
ATOM 1387 N N . THR B 1 37 ? 1.483 -27.25 1.079 1 95.69 37 THR B N 1
ATOM 1388 C CA . THR B 1 37 ? 2.188 -27.484 2.334 1 95.69 37 THR B CA 1
ATOM 1389 C C . THR B 1 37 ? 3.393 -26.562 2.461 1 95.69 37 THR B C 1
ATOM 1391 O O . THR B 1 37 ? 3.893 -26.047 1.459 1 95.69 37 THR B O 1
ATOM 1394 N N . ASP B 1 38 ? 3.799 -26.406 3.656 1 95.38 38 ASP B N 1
ATOM 1395 C CA . ASP B 1 38 ? 5.016 -25.625 3.863 1 95.38 38 ASP B CA 1
ATOM 1396 C C . ASP B 1 38 ? 6.188 -26.203 3.082 1 95.38 38 ASP B C 1
ATOM 1398 O O . ASP B 1 38 ? 7.004 -25.469 2.527 1 95.38 38 ASP B O 1
ATOM 1402 N N . GLU B 1 39 ? 6.297 -27.5 3.104 1 96.69 39 GLU B N 1
ATOM 1403 C CA . GLU B 1 39 ? 7.371 -28.172 2.383 1 96.69 39 GLU B CA 1
ATOM 1404 C C . GLU B 1 39 ? 7.32 -27.859 0.891 1 96.69 39 GLU B C 1
ATOM 1406 O O . GLU B 1 39 ? 8.359 -27.609 0.27 1 96.69 39 GLU B O 1
ATOM 1411 N N . ALA B 1 40 ? 6.148 -27.969 0.331 1 97.19 40 ALA B N 1
ATOM 1412 C CA . ALA B 1 40 ? 5.973 -27.641 -1.083 1 97.19 40 ALA B CA 1
ATOM 1413 C C . ALA B 1 40 ? 6.379 -26.203 -1.374 1 97.19 40 ALA B C 1
ATOM 1415 O O . ALA B 1 40 ? 7.027 -25.922 -2.385 1 97.19 40 ALA B O 1
ATOM 1416 N N . ALA B 1 41 ? 5.961 -25.281 -0.527 1 97.75 41 ALA B N 1
ATOM 1417 C CA . ALA B 1 41 ? 6.328 -23.875 -0.675 1 97.75 41 ALA B CA 1
ATOM 1418 C C . ALA B 1 41 ? 7.844 -23.703 -0.686 1 97.75 41 ALA B C 1
ATOM 1420 O O . ALA B 1 41 ? 8.383 -22.969 -1.522 1 97.75 41 ALA B O 1
ATOM 1421 N N . HIS B 1 42 ? 8.5 -24.328 0.221 1 97.31 42 HIS B N 1
ATOM 1422 C CA . HIS B 1 42 ? 9.945 -24.219 0.312 1 97.31 42 HIS B CA 1
ATOM 1423 C C . HIS B 1 42 ? 10.625 -24.812 -0.925 1 97.31 42 HIS B C 1
ATOM 1425 O O . HIS B 1 42 ? 11.664 -24.312 -1.357 1 97.31 42 HIS B O 1
ATOM 1431 N N . THR B 1 43 ? 10.039 -25.844 -1.477 1 96.75 43 THR B N 1
ATOM 1432 C CA . THR B 1 43 ? 10.57 -26.469 -2.686 1 96.75 43 THR B CA 1
ATOM 1433 C C . THR B 1 43 ? 10.453 -25.516 -3.875 1 96.75 43 THR B C 1
ATOM 1435 O O . THR B 1 43 ? 11.328 -25.5 -4.746 1 96.75 43 THR B O 1
ATOM 1438 N N . LEU B 1 44 ? 9.391 -24.688 -3.891 1 97.12 44 LEU B N 1
ATOM 1439 C CA . LEU B 1 44 ? 9.156 -23.781 -5.012 1 97.12 44 LEU B CA 1
ATOM 1440 C C . LEU B 1 44 ? 9.906 -22.469 -4.816 1 97.12 44 LEU B C 1
ATOM 1442 O O . LEU B 1 44 ? 10.117 -21.719 -5.773 1 97.12 44 LEU B O 1
ATOM 1446 N N . LYS B 1 45 ? 10.281 -22.141 -3.617 1 97.44 45 LYS B N 1
ATOM 1447 C CA . LYS B 1 45 ? 10.859 -20.859 -3.258 1 97.44 45 LYS B CA 1
ATOM 1448 C C . LYS B 1 45 ? 12.039 -20.5 -4.168 1 97.44 45 LYS B C 1
ATOM 1450 O O . LYS B 1 45 ? 12.148 -19.375 -4.641 1 97.44 45 LYS B O 1
ATOM 1455 N N . PRO B 1 46 ? 12.977 -21.469 -4.496 1 97.38 46 PRO B N 1
ATOM 1456 C CA . PRO B 1 46 ? 14.125 -21.125 -5.344 1 97.38 46 PRO B CA 1
ATOM 1457 C C . PRO B 1 46 ? 13.719 -20.656 -6.738 1 97.38 46 PRO B C 1
ATOM 1459 O O . PRO B 1 46 ? 14.508 -20.016 -7.434 1 97.38 46 PRO B O 1
ATOM 1462 N N . LYS B 1 47 ? 12.5 -20.969 -7.148 1 97.38 47 LYS B N 1
ATOM 1463 C CA . LYS B 1 47 ? 12.031 -20.609 -8.484 1 97.38 47 LYS B CA 1
ATOM 1464 C C . LYS B 1 47 ? 11.578 -19.156 -8.539 1 97.38 47 LYS B C 1
ATOM 1466 O O . LYS B 1 47 ? 11.328 -18.625 -9.617 1 97.38 47 LYS B O 1
ATOM 1471 N N . VAL B 1 48 ? 11.461 -18.484 -7.43 1 98.31 48 VAL B N 1
ATOM 1472 C CA . VAL B 1 48 ? 11.086 -17.078 -7.375 1 98.31 48 VAL B CA 1
ATOM 1473 C C . VAL B 1 48 ? 12.125 -16.297 -6.578 1 98.31 48 VAL B C 1
ATOM 1475 O O . VAL B 1 48 ? 11.812 -15.734 -5.52 1 98.31 48 VAL B O 1
ATOM 1478 N N . PRO B 1 49 ? 13.312 -16.219 -7.18 1 98 49 PRO B N 1
ATOM 1479 C CA . PRO B 1 49 ? 14.375 -15.5 -6.461 1 98 49 PRO B CA 1
ATOM 1480 C C . PRO B 1 49 ? 13.961 -14.094 -6.039 1 98 49 PRO B C 1
ATOM 1482 O O . PRO B 1 49 ? 13.25 -13.406 -6.777 1 98 49 PRO B O 1
ATOM 1485 N N . GLY B 1 50 ? 14.375 -13.688 -4.82 1 98.38 50 GLY B N 1
ATOM 1486 C CA . GLY B 1 50 ? 14.062 -12.367 -4.281 1 98.38 50 GLY B CA 1
ATOM 1487 C C . GLY B 1 50 ? 12.875 -12.375 -3.34 1 98.38 50 GLY B C 1
ATOM 1488 O O . GLY B 1 50 ? 12.703 -11.445 -2.547 1 98.38 50 GLY B O 1
ATOM 1489 N N . TRP B 1 51 ? 12.039 -13.336 -3.504 1 98.81 51 TRP B N 1
ATOM 1490 C CA . TRP B 1 51 ? 10.898 -13.477 -2.602 1 98.81 51 TRP B CA 1
ATOM 1491 C C . TRP B 1 51 ? 11.289 -14.258 -1.351 1 98.81 51 TRP B C 1
ATOM 1493 O O . TRP B 1 51 ? 12.047 -15.227 -1.427 1 98.81 51 TRP B O 1
ATOM 1503 N N . ASP B 1 52 ? 10.719 -13.891 -0.272 1 98.75 52 ASP B N 1
ATOM 1504 C CA . ASP B 1 52 ? 10.883 -14.602 0.992 1 98.75 52 ASP B CA 1
ATOM 1505 C C . ASP B 1 52 ? 9.578 -15.25 1.436 1 98.75 52 ASP B C 1
ATOM 1507 O O . ASP B 1 52 ? 8.492 -14.75 1.134 1 98.75 52 ASP B O 1
ATOM 1511 N N . LEU B 1 53 ? 9.703 -16.391 2.072 1 98.56 53 LEU B N 1
ATOM 1512 C CA . LEU B 1 53 ? 8.578 -16.953 2.818 1 98.56 53 LEU B CA 1
ATOM 1513 C C . LEU B 1 53 ? 8.516 -16.375 4.227 1 98.56 53 LEU B C 1
ATOM 1515 O O . LEU B 1 53 ? 9.477 -16.484 4.992 1 98.56 53 LEU B O 1
ATOM 1519 N N . VAL B 1 54 ? 7.43 -15.711 4.539 1 98.38 54 VAL B N 1
ATOM 1520 C CA . VAL B 1 54 ? 7.273 -15.047 5.828 1 98.38 54 VAL B CA 1
ATOM 1521 C C . VAL B 1 54 ? 5.965 -15.484 6.48 1 98.38 54 VAL B C 1
ATOM 1523 O O . VAL B 1 54 ? 4.93 -15.578 5.812 1 98.38 54 VAL B O 1
ATOM 1526 N N . THR B 1 55 ? 6.02 -15.68 7.738 1 96.56 55 THR B N 1
ATOM 1527 C CA . THR B 1 55 ? 4.812 -16.016 8.492 1 96.56 55 THR B CA 1
ATOM 1528 C C . THR B 1 55 ? 4.262 -14.773 9.195 1 96.56 55 THR B C 1
ATOM 1530 O O . THR B 1 55 ? 4.984 -14.102 9.938 1 96.56 55 THR B O 1
ATOM 1533 N N . ASP B 1 56 ? 3.133 -14.422 8.984 1 93.75 56 ASP B N 1
ATOM 1534 C CA . ASP B 1 56 ? 2.379 -13.375 9.672 1 93.75 56 ASP B CA 1
ATOM 1535 C C . ASP B 1 56 ? 1.159 -13.953 10.383 1 93.75 56 ASP B C 1
ATOM 1537 O O . ASP B 1 56 ? 0.197 -14.375 9.734 1 93.75 56 ASP B O 1
ATOM 1541 N N . GLY B 1 57 ? 1.234 -13.891 11.648 1 91.44 57 GLY B N 1
ATOM 1542 C CA . GLY B 1 57 ? 0.261 -14.695 12.367 1 91.44 57 GLY B CA 1
ATOM 1543 C C . GLY B 1 57 ? 0.37 -16.172 12.062 1 91.44 57 GLY B C 1
ATOM 1544 O O . GLY B 1 57 ? 1.422 -16.781 12.273 1 91.44 57 GLY B O 1
ATOM 1545 N N . SER B 1 58 ? -0.696 -16.75 11.438 1 91.69 58 SER B N 1
ATOM 1546 C CA . SER B 1 58 ? -0.698 -18.172 11.102 1 91.69 58 SER B CA 1
ATOM 1547 C C . SER B 1 58 ? -0.604 -18.375 9.594 1 91.69 58 SER B C 1
ATOM 1549 O O . SER B 1 58 ? -0.708 -19.516 9.117 1 91.69 58 SER B O 1
ATOM 1551 N N . ILE B 1 59 ? -0.369 -17.281 8.969 1 94.81 59 ILE B N 1
ATOM 1552 C CA . ILE B 1 59 ? -0.434 -17.375 7.512 1 94.81 59 ILE B CA 1
ATOM 1553 C C . ILE B 1 59 ? 0.969 -17.25 6.926 1 94.81 59 ILE B C 1
ATOM 1555 O O . ILE B 1 59 ? 1.669 -16.266 7.184 1 94.81 59 ILE B O 1
ATOM 1559 N N . LEU B 1 60 ? 1.379 -18.328 6.191 1 97.75 60 LEU B N 1
ATOM 1560 C CA . LEU B 1 60 ? 2.598 -18.266 5.395 1 97.75 60 LEU B CA 1
ATOM 1561 C C . LEU B 1 60 ? 2.34 -17.547 4.07 1 97.75 60 LEU B C 1
ATOM 1563 O O . LEU B 1 60 ? 1.371 -17.859 3.371 1 97.75 60 LEU B O 1
ATOM 1567 N N . LYS B 1 61 ? 3.195 -16.547 3.77 1 98.56 61 LYS B N 1
ATOM 1568 C CA . LYS B 1 61 ? 3.02 -15.789 2.537 1 98.56 61 LYS B CA 1
ATOM 1569 C C . LYS B 1 61 ? 4.359 -15.523 1.859 1 98.56 61 LYS B C 1
ATOM 1571 O O . LYS B 1 61 ? 5.418 -15.727 2.459 1 98.56 61 LYS B O 1
ATOM 1576 N N . LEU B 1 62 ? 4.301 -15.219 0.557 1 98.88 62 LEU B N 1
ATOM 1577 C CA . LEU B 1 62 ? 5.449 -14.672 -0.156 1 98.88 62 LEU B CA 1
ATOM 1578 C C . LEU B 1 62 ? 5.559 -13.172 0.055 1 98.88 62 LEU B C 1
ATOM 1580 O O . LEU B 1 62 ? 4.555 -12.453 -0.009 1 98.88 62 LEU B O 1
ATOM 1584 N N . ARG B 1 63 ? 6.762 -12.703 0.358 1 98.94 63 ARG B N 1
ATOM 1585 C CA . ARG B 1 63 ? 6.996 -11.273 0.524 1 98.94 63 ARG B CA 1
ATOM 1586 C C . ARG B 1 63 ? 8.227 -10.82 -0.259 1 98.94 63 ARG B C 1
ATOM 1588 O O . ARG B 1 63 ? 9.242 -11.523 -0.288 1 98.94 63 ARG B O 1
ATOM 1595 N N . ARG B 1 64 ? 8.141 -9.742 -0.915 1 98.81 64 ARG B N 1
ATOM 1596 C CA . ARG B 1 64 ? 9.289 -9.102 -1.551 1 98.81 64 ARG B CA 1
ATOM 1597 C C . ARG B 1 64 ? 9.188 -7.586 -1.459 1 98.81 64 ARG B C 1
ATOM 1599 O O . ARG B 1 64 ? 8.086 -7.027 -1.481 1 98.81 64 ARG B O 1
ATOM 1606 N N . SER B 1 65 ? 10.297 -6.93 -1.344 1 98.69 65 SER B N 1
ATOM 1607 C CA . SER B 1 65 ? 10.344 -5.477 -1.22 1 98.69 65 SER B CA 1
ATOM 1608 C C . SER B 1 65 ? 11.344 -4.867 -2.197 1 98.69 65 SER B C 1
ATOM 1610 O O . SER B 1 65 ? 12.312 -5.52 -2.584 1 98.69 65 SER B O 1
ATOM 1612 N N . TRP B 1 66 ? 11.094 -3.701 -2.625 1 98.44 66 TRP B N 1
ATOM 1613 C CA . TRP B 1 66 ? 11.961 -2.875 -3.463 1 98.44 66 TRP B CA 1
ATOM 1614 C C . TRP B 1 66 ? 12.039 -1.45 -2.924 1 98.44 66 TRP B C 1
ATOM 1616 O O . TRP B 1 66 ? 11.094 -0.962 -2.301 1 98.44 66 TRP B O 1
ATOM 1626 N N . LYS B 1 67 ? 13.148 -0.824 -3.174 1 98.69 67 LYS B N 1
ATOM 1627 C CA . LYS B 1 67 ? 13.242 0.625 -3.021 1 98.69 67 LYS B CA 1
ATOM 1628 C C . LYS B 1 67 ? 13.094 1.328 -4.371 1 98.69 67 LYS B C 1
ATOM 1630 O O . LYS B 1 67 ? 13.844 1.043 -5.305 1 98.69 67 LYS B O 1
ATOM 1635 N N . VAL B 1 68 ? 12.141 2.221 -4.484 1 98.81 68 VAL B N 1
ATOM 1636 C CA . VAL B 1 68 ? 11.883 2.936 -5.727 1 98.81 68 VAL B CA 1
ATOM 1637 C C . VAL B 1 68 ? 12.5 4.332 -5.656 1 98.81 68 VAL B C 1
ATOM 1639 O O . VAL B 1 68 ? 12.922 4.777 -4.59 1 98.81 68 VAL B O 1
ATOM 1642 N N . LYS B 1 69 ? 12.531 5.027 -6.758 1 98.56 69 LYS B N 1
ATOM 1643 C CA . LYS B 1 69 ? 13.219 6.309 -6.875 1 98.56 69 LYS B CA 1
ATOM 1644 C C . LYS B 1 69 ? 12.453 7.418 -6.156 1 98.56 69 LYS B C 1
ATOM 1646 O O . LYS B 1 69 ? 13.047 8.391 -5.691 1 98.56 69 LYS B O 1
ATOM 1651 N N . SER B 1 70 ? 11.148 7.328 -6.152 1 98.44 70 SER B N 1
ATOM 1652 C CA . SER B 1 70 ? 10.281 8.344 -5.555 1 98.44 70 SER B CA 1
ATOM 1653 C C . SER B 1 70 ? 8.922 7.766 -5.191 1 98.44 70 SER B C 1
ATOM 1655 O O . SER B 1 70 ? 8.602 6.633 -5.555 1 98.44 70 SER B O 1
ATOM 1657 N N . PHE B 1 71 ? 8.203 8.523 -4.426 1 98.69 71 PHE B N 1
ATOM 1658 C CA . PHE B 1 71 ? 6.844 8.148 -4.055 1 98.69 71 PHE B CA 1
ATOM 1659 C C . PHE B 1 71 ? 6.008 7.852 -5.293 1 98.69 71 PHE B C 1
ATOM 1661 O O . PHE B 1 71 ? 5.371 6.801 -5.379 1 98.69 71 PHE B O 1
ATOM 1668 N N . THR B 1 72 ? 6.07 8.719 -6.309 1 98.75 72 THR B N 1
ATOM 1669 C CA . THR B 1 72 ? 5.262 8.555 -7.512 1 98.75 72 THR B CA 1
ATOM 1670 C C . THR B 1 72 ? 5.754 7.371 -8.344 1 98.75 72 THR B C 1
ATOM 1672 O O . THR B 1 72 ? 4.965 6.711 -9.016 1 98.75 72 THR B O 1
ATOM 1675 N N . LYS B 1 73 ? 7.016 7.043 -8.289 1 98.88 73 LYS B N 1
ATOM 1676 C CA . LYS B 1 73 ? 7.523 5.867 -8.984 1 98.88 73 LYS B CA 1
ATOM 1677 C C . LYS B 1 73 ? 7.039 4.582 -8.32 1 98.88 73 LYS B C 1
ATOM 1679 O O . LYS B 1 73 ? 6.887 3.551 -8.977 1 98.88 73 LYS B O 1
ATOM 1684 N N . GLY B 1 74 ? 6.805 4.648 -7 1 98.88 74 GLY B N 1
ATOM 1685 C CA . GLY B 1 74 ? 6.145 3.529 -6.34 1 98.88 74 GLY B CA 1
ATOM 1686 C C . GLY B 1 74 ? 4.758 3.246 -6.891 1 98.88 74 GLY B C 1
ATOM 1687 O O . GLY B 1 74 ? 4.395 2.088 -7.098 1 98.88 74 GLY B O 1
ATOM 1688 N N . LEU B 1 75 ? 4.02 4.324 -7.141 1 98.88 75 LEU B N 1
ATOM 1689 C CA . LEU B 1 75 ? 2.68 4.16 -7.699 1 98.88 75 LEU B CA 1
ATOM 1690 C C . LEU B 1 75 ? 2.746 3.631 -9.125 1 98.88 75 LEU B C 1
ATOM 1692 O O . LEU B 1 75 ? 1.898 2.836 -9.539 1 98.88 75 LEU B O 1
ATOM 1696 N N . GLU B 1 76 ? 3.713 4.086 -9.867 1 98.81 76 GLU B N 1
ATOM 1697 C CA . GLU B 1 76 ? 3.91 3.527 -11.203 1 98.81 76 GLU B CA 1
ATOM 1698 C C . GLU B 1 76 ? 4.211 2.033 -11.133 1 98.81 76 GLU B C 1
ATOM 1700 O O . GLU B 1 76 ? 3.693 1.253 -11.938 1 98.81 76 GLU B O 1
ATOM 1705 N N . PHE B 1 77 ? 5.086 1.648 -10.25 1 98.88 77 PHE B N 1
ATOM 1706 C CA . PHE B 1 77 ? 5.406 0.241 -10.039 1 98.88 77 PHE B CA 1
ATOM 1707 C C . PHE B 1 77 ? 4.145 -0.561 -9.742 1 98.88 77 PHE B C 1
ATOM 1709 O O . PHE B 1 77 ? 3.92 -1.618 -10.328 1 98.88 77 PHE B O 1
ATOM 1716 N N . PHE B 1 78 ? 3.277 -0.02 -8.828 1 98.94 78 PHE B N 1
ATOM 1717 C CA . PHE B 1 78 ? 2.016 -0.674 -8.508 1 98.94 78 PHE B CA 1
ATOM 1718 C C . PHE B 1 78 ? 1.169 -0.862 -9.766 1 98.94 78 PHE B C 1
ATOM 1720 O O . PHE B 1 78 ? 0.509 -1.891 -9.93 1 98.94 78 PHE B O 1
ATOM 1727 N N . GLN B 1 79 ? 1.21 0.142 -10.602 1 98.69 79 GLN B N 1
ATOM 1728 C CA . GLN B 1 79 ? 0.416 0.054 -11.82 1 98.69 79 GLN B CA 1
ATOM 1729 C C . GLN B 1 79 ? 0.911 -1.077 -12.719 1 98.69 79 GLN B C 1
ATOM 1731 O O . GLN B 1 79 ? 0.109 -1.802 -13.312 1 98.69 79 GLN B O 1
ATOM 1736 N N . VAL B 1 80 ? 2.209 -1.215 -12.852 1 98.69 80 VAL B N 1
ATOM 1737 C CA . VAL B 1 80 ? 2.793 -2.285 -13.656 1 98.69 80 VAL B CA 1
ATOM 1738 C C . VAL B 1 80 ? 2.422 -3.641 -13.062 1 98.69 80 VAL B C 1
ATOM 1740 O O . VAL B 1 80 ? 2.035 -4.559 -13.781 1 98.69 80 VAL B O 1
ATOM 1743 N N . ILE B 1 81 ? 2.494 -3.775 -11.781 1 98.69 81 ILE B N 1
ATOM 1744 C CA . ILE B 1 81 ? 2.131 -5.008 -11.086 1 98.69 81 ILE B CA 1
ATOM 1745 C C . ILE B 1 81 ? 0.651 -5.309 -11.312 1 98.69 81 ILE B C 1
ATOM 1747 O O . ILE B 1 81 ? 0.269 -6.465 -11.508 1 98.69 81 ILE B O 1
ATOM 1751 N N . ALA B 1 82 ? -0.172 -4.289 -11.266 1 98.62 82 ALA B N 1
ATOM 1752 C CA . ALA B 1 82 ? -1.618 -4.449 -11.391 1 98.62 82 ALA B CA 1
ATOM 1753 C C . ALA B 1 82 ? -1.989 -5.066 -12.734 1 98.62 82 ALA B C 1
ATOM 1755 O O . ALA B 1 82 ? -2.945 -5.84 -12.828 1 98.62 82 ALA B O 1
ATOM 1756 N N . GLU B 1 83 ? -1.274 -4.688 -13.719 1 98.38 83 GLU B N 1
ATOM 1757 C CA . GLU B 1 83 ? -1.547 -5.258 -15.039 1 98.38 83 GLU B CA 1
ATOM 1758 C C . GLU B 1 83 ? -1.407 -6.777 -15.016 1 98.38 83 GLU B C 1
ATOM 1760 O O . GLU B 1 83 ? -2.283 -7.492 -15.508 1 98.38 83 GLU B O 1
ATOM 1765 N N . VAL B 1 84 ? -0.375 -7.297 -14.461 1 98.38 84 VAL B N 1
ATOM 1766 C CA . VAL B 1 84 ? -0.141 -8.734 -14.367 1 98.38 84 VAL B CA 1
ATOM 1767 C C . VAL B 1 84 ? -1.153 -9.359 -13.414 1 98.38 84 VAL B C 1
ATOM 1769 O O . VAL B 1 84 ? -1.684 -10.445 -13.688 1 98.38 84 VAL B O 1
ATOM 1772 N N . ALA B 1 85 ? -1.416 -8.734 -12.289 1 98.5 85 ALA B N 1
ATOM 1773 C CA . ALA B 1 85 ? -2.369 -9.227 -11.297 1 98.5 85 ALA B CA 1
ATOM 1774 C C . ALA B 1 85 ? -3.758 -9.391 -11.906 1 98.5 85 ALA B C 1
ATOM 1776 O O . ALA B 1 85 ? -4.414 -10.414 -11.695 1 98.5 85 ALA B O 1
ATOM 1777 N N . GLU B 1 86 ? -4.184 -8.359 -12.656 1 98.31 86 GLU B N 1
ATOM 1778 C CA . GLU B 1 86 ? -5.484 -8.406 -13.312 1 98.31 86 GLU B CA 1
ATOM 1779 C C . GLU B 1 86 ? -5.527 -9.516 -14.359 1 98.31 86 GLU B C 1
ATOM 1781 O O . GLU B 1 86 ? -6.516 -10.25 -14.453 1 98.31 86 GLU B O 1
ATOM 1786 N N . ALA B 1 87 ? -4.48 -9.641 -15.148 1 98.06 87 ALA B N 1
ATOM 1787 C CA . ALA B 1 87 ? -4.418 -10.672 -16.172 1 98.06 87 ALA B CA 1
ATOM 1788 C C . ALA B 1 87 ? -4.516 -12.062 -15.562 1 98.06 87 ALA B C 1
ATOM 1790 O O . ALA B 1 87 ? -5.09 -12.977 -16.156 1 98.06 87 ALA B O 1
ATOM 1791 N N . GLU B 1 88 ? -3.973 -12.273 -14.383 1 97.81 88 GLU B N 1
ATOM 1792 C CA . GLU B 1 88 ? -3.947 -13.57 -13.711 1 97.81 88 GLU B CA 1
ATOM 1793 C C . GLU B 1 88 ? -5.172 -13.758 -12.82 1 97.81 88 GLU B C 1
ATOM 1795 O O . GLU B 1 88 ? -5.426 -14.859 -12.328 1 97.81 88 GLU B O 1
ATOM 1800 N N . GLY B 1 89 ? -5.949 -12.648 -12.617 1 96.94 89 GLY B N 1
ATOM 1801 C CA . GLY B 1 89 ? -7.047 -12.719 -11.672 1 96.94 89 GLY B CA 1
ATOM 1802 C C . GLY B 1 89 ? -6.598 -13.07 -10.266 1 96.94 89 GLY B C 1
ATOM 1803 O O . GLY B 1 89 ? -7.297 -13.789 -9.547 1 96.94 89 GLY B O 1
ATOM 1804 N N . HIS B 1 90 ? -5.461 -12.773 -9.867 1 98 90 HIS B N 1
ATOM 1805 C CA . HIS B 1 90 ? -4.82 -13 -8.578 1 98 90 HIS B CA 1
ATOM 1806 C C . HIS B 1 90 ? -4.055 -11.758 -8.117 1 98 90 HIS B C 1
ATOM 1808 O O . HIS B 1 90 ? -3.209 -11.242 -8.852 1 98 90 HIS B O 1
ATOM 1814 N N . HIS B 1 91 ? -4.43 -11.242 -6.941 1 98.56 91 HIS B N 1
ATOM 1815 C CA . HIS B 1 91 ? -3.982 -9.898 -6.578 1 98.56 91 HIS B CA 1
ATOM 1816 C C . HIS B 1 91 ? -3.129 -9.93 -5.312 1 98.56 91 HIS B C 1
ATOM 1818 O O . HIS B 1 91 ? -3.537 -10.492 -4.297 1 98.56 91 HIS B O 1
ATOM 1824 N N . PRO B 1 92 ? -1.978 -9.336 -5.332 1 98.75 92 PRO B N 1
ATOM 1825 C CA . PRO B 1 92 ? -1.155 -9.164 -4.129 1 98.75 92 PRO B CA 1
ATOM 1826 C C . PRO B 1 92 ? -1.662 -8.047 -3.221 1 98.75 92 PRO B C 1
ATOM 1828 O O . PRO B 1 92 ? -2.494 -7.234 -3.639 1 98.75 92 PRO B O 1
ATOM 1831 N N . ASP B 1 93 ? -1.223 -8.086 -1.976 1 98.88 93 ASP B N 1
ATOM 1832 C CA . ASP B 1 93 ? -1.278 -6.887 -1.147 1 98.88 93 ASP B CA 1
ATOM 1833 C C . ASP B 1 93 ? -0.138 -5.93 -1.488 1 98.88 93 ASP B C 1
ATOM 1835 O O . ASP B 1 93 ? 1.011 -6.352 -1.637 1 98.88 93 ASP B 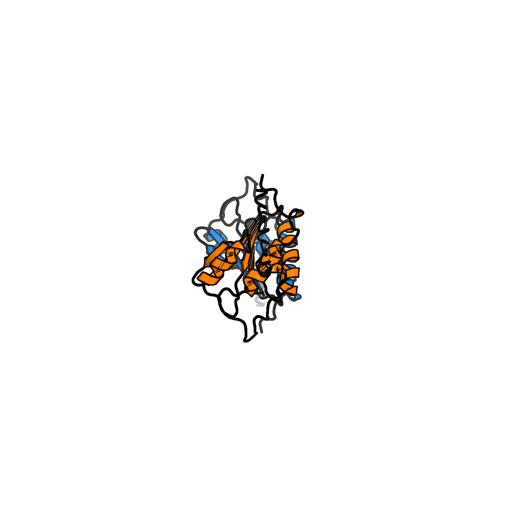O 1
ATOM 1839 N N . LEU B 1 94 ? -0.417 -4.66 -1.629 1 98.94 94 LEU B N 1
ATOM 1840 C CA . LEU B 1 94 ? 0.539 -3.631 -2.021 1 98.94 94 LEU B CA 1
ATOM 1841 C C . LEU B 1 94 ? 0.773 -2.645 -0.88 1 98.94 94 LEU B C 1
ATOM 1843 O O . LEU B 1 94 ? -0.18 -2.156 -0.271 1 98.94 94 LEU B O 1
ATOM 1847 N N . HIS B 1 95 ? 1.985 -2.363 -0.59 1 98.94 95 HIS B N 1
ATOM 1848 C CA . HIS B 1 95 ? 2.357 -1.386 0.427 1 98.94 95 HIS B CA 1
ATOM 1849 C C . HIS B 1 95 ? 3.42 -0.425 -0.096 1 98.94 95 HIS B C 1
ATOM 1851 O O . HIS B 1 95 ? 4.441 -0.856 -0.633 1 98.94 95 HIS B O 1
ATOM 1857 N N . LEU B 1 96 ? 3.184 0.8 -0.085 1 98.94 96 LEU B N 1
ATOM 1858 C CA . LEU B 1 96 ? 4.184 1.85 -0.259 1 98.94 96 LEU B CA 1
ATOM 1859 C C . LEU B 1 96 ? 4.383 2.627 1.037 1 98.94 96 LEU B C 1
ATOM 1861 O O . LEU B 1 96 ? 3.504 3.385 1.455 1 98.94 96 LEU B O 1
ATOM 1865 N N . VAL B 1 97 ? 5.551 2.451 1.682 1 98.62 97 VAL B N 1
ATOM 1866 C CA . VAL B 1 97 ? 5.738 2.953 3.039 1 98.62 97 VAL B CA 1
ATOM 1867 C C . VAL B 1 97 ? 7.07 3.691 3.141 1 98.62 97 VAL B C 1
ATOM 1869 O O . VAL B 1 97 ? 8.008 3.396 2.395 1 98.62 97 VAL B O 1
ATOM 1872 N N . GLY B 1 98 ? 7.105 4.645 4.074 1 97.31 98 GLY B N 1
ATOM 1873 C CA . GLY B 1 98 ? 8.344 5.383 4.27 1 97.31 98 GLY B CA 1
ATOM 1874 C C . GLY B 1 98 ? 8.781 6.156 3.039 1 97.31 98 GLY B C 1
ATOM 1875 O O . GLY B 1 98 ? 9.969 6.246 2.742 1 97.31 98 GLY B O 1
ATOM 1876 N N . TRP B 1 99 ? 7.836 6.492 2.287 1 96.56 99 TRP B N 1
ATOM 1877 C CA . TRP B 1 99 ? 8.016 7.355 1.124 1 96.56 99 TRP B CA 1
ATOM 1878 C C . TRP B 1 99 ? 8.352 6.535 -0.117 1 96.56 99 TRP B C 1
ATOM 1880 O O . TRP B 1 99 ? 7.684 6.66 -1.148 1 96.56 99 TRP B O 1
ATOM 1890 N N . ASN B 1 100 ? 9.336 5.617 0.033 1 98.31 100 ASN B N 1
ATOM 1891 C CA . ASN B 1 100 ? 9.766 5.02 -1.228 1 98.31 100 ASN B CA 1
ATOM 1892 C C . ASN B 1 100 ? 10.031 3.525 -1.078 1 98.31 100 ASN B C 1
ATOM 1894 O O . ASN B 1 100 ? 10.773 2.941 -1.871 1 98.31 100 ASN B O 1
ATOM 1898 N N . ASN B 1 101 ? 9.57 2.85 -0.078 1 98.62 101 ASN B N 1
ATOM 1899 C CA . ASN B 1 101 ? 9.664 1.4 0.062 1 98.62 101 ASN B CA 1
ATOM 1900 C C . ASN B 1 101 ? 8.391 0.704 -0.412 1 98.62 101 ASN B C 1
ATOM 1902 O O . ASN B 1 101 ? 7.328 0.883 0.179 1 98.62 101 ASN B O 1
ATOM 1906 N N . VAL B 1 102 ? 8.547 -0.105 -1.437 1 98.81 102 VAL B N 1
ATOM 1907 C CA . VAL B 1 102 ? 7.457 -0.935 -1.938 1 98.81 102 VAL B CA 1
ATOM 1908 C C . VAL B 1 102 ? 7.559 -2.338 -1.345 1 98.81 102 VAL B C 1
ATOM 1910 O O . VAL B 1 102 ? 8.641 -2.934 -1.328 1 98.81 102 VAL B O 1
ATOM 1913 N N . LYS B 1 103 ? 6.504 -2.828 -0.828 1 98.81 103 LYS B N 1
ATOM 1914 C CA . LYS B 1 103 ? 6.422 -4.191 -0.316 1 98.81 103 LYS B CA 1
ATOM 1915 C C . LYS B 1 103 ? 5.184 -4.906 -0.853 1 98.81 103 LYS B C 1
ATOM 1917 O O . LYS B 1 103 ? 4.086 -4.34 -0.86 1 98.81 103 LYS B O 1
ATOM 1922 N N . LEU B 1 104 ? 5.367 -6.109 -1.288 1 98.94 104 LEU B N 1
ATOM 1923 C CA . LEU B 1 104 ? 4.273 -6.961 -1.744 1 98.94 104 LEU B CA 1
ATOM 1924 C C . LEU B 1 104 ? 4.129 -8.188 -0.848 1 98.94 104 LEU B C 1
ATOM 1926 O O . LEU B 1 104 ? 5.129 -8.805 -0.468 1 98.94 104 LEU B O 1
ATOM 1930 N N . ASP B 1 105 ? 2.959 -8.531 -0.502 1 98.88 105 ASP B N 1
ATOM 1931 C CA . ASP B 1 105 ? 2.596 -9.805 0.108 1 98.88 105 ASP B CA 1
ATOM 1932 C C . ASP B 1 105 ? 1.662 -10.602 -0.8 1 98.88 105 ASP B C 1
ATOM 1934 O O . ASP B 1 105 ? 0.671 -10.07 -1.304 1 98.88 105 ASP B O 1
ATOM 1938 N N . ILE B 1 106 ? 2.014 -11.836 -0.98 1 98.69 106 ILE B N 1
ATOM 1939 C CA . ILE B 1 106 ? 1.19 -12.688 -1.829 1 98.69 106 ILE B CA 1
ATOM 1940 C C . ILE B 1 106 ? 0.812 -13.953 -1.07 1 98.69 106 ILE B C 1
ATOM 1942 O O . ILE B 1 106 ? 1.68 -14.648 -0.533 1 98.69 106 ILE B O 1
ATOM 1946 N N . TRP B 1 107 ? -0.392 -14.234 -0.986 1 98 107 TRP B N 1
ATOM 1947 C CA . TRP B 1 107 ? -1.01 -15.477 -0.549 1 98 107 TRP B CA 1
ATOM 1948 C C . TRP B 1 107 ? -2.449 -15.578 -1.043 1 98 107 TRP B C 1
ATOM 1950 O O . TRP B 1 107 ? -3.008 -14.594 -1.544 1 98 107 TRP B O 1
ATOM 1960 N N . THR B 1 108 ? -2.982 -16.688 -1.01 1 97 108 THR B N 1
ATOM 1961 C CA . THR B 1 108 ? -4.355 -16.859 -1.465 1 97 108 THR B CA 1
ATOM 1962 C C . THR B 1 108 ? -5.34 -16.641 -0.317 1 97 108 THR B C 1
ATOM 1964 O O . THR B 1 108 ? -5.441 -17.469 0.586 1 97 108 THR B O 1
ATOM 1967 N N . HIS B 1 109 ? -6.059 -15.531 -0.431 1 93.88 109 HIS B N 1
ATOM 1968 C CA . HIS B 1 109 ? -6.941 -15.086 0.642 1 93.88 109 HIS B CA 1
ATOM 1969 C C . HIS B 1 109 ? -8.07 -16.078 0.874 1 93.88 109 HIS B C 1
ATOM 1971 O O . HIS B 1 109 ? -8.453 -16.328 2.018 1 93.88 109 HIS B O 1
ATOM 1977 N N . SER B 1 110 ? -8.625 -16.672 -0.154 1 92.31 110 SER B N 1
ATOM 1978 C CA . SER B 1 110 ? -9.812 -17.516 -0.058 1 92.31 110 SER B CA 1
ATOM 1979 C C . SER B 1 110 ? -9.531 -18.797 0.708 1 92.31 110 SER B C 1
ATOM 1981 O O . SER B 1 110 ? -10.438 -19.406 1.278 1 92.31 110 SER B O 1
ATOM 1983 N N . VAL B 1 111 ? -8.281 -19.312 0.774 1 93.31 111 VAL B N 1
ATOM 1984 C CA . VAL B 1 111 ? -7.957 -20.547 1.482 1 93.31 111 VAL B CA 1
ATOM 1985 C C . VAL B 1 111 ? -7.043 -20.234 2.666 1 93.31 111 VAL B C 1
ATOM 1987 O O . VAL B 1 111 ? -6.609 -21.141 3.375 1 93.31 111 VAL B O 1
ATOM 1990 N N . SER B 1 112 ? -6.656 -18.984 2.832 1 93.75 112 SER B N 1
ATOM 1991 C CA . SER B 1 112 ? -5.805 -18.5 3.916 1 93.75 112 SER B CA 1
ATOM 1992 C C . SER B 1 112 ? -4.504 -19.297 3.986 1 93.75 112 SER B C 1
ATOM 1994 O O . SER B 1 112 ? -4.086 -19.719 5.066 1 93.75 112 SER B O 1
ATOM 1996 N N . ALA B 1 113 ? -3.877 -19.516 2.836 1 96.44 113 ALA B N 1
ATOM 1997 C CA . ALA B 1 113 ? -2.629 -20.25 2.668 1 96.44 113 ALA B CA 1
ATOM 1998 C C . ALA B 1 113 ? -2.01 -19.984 1.299 1 96.44 113 ALA B C 1
ATOM 2000 O O . ALA B 1 113 ? -2.617 -19.312 0.458 1 96.44 113 ALA B O 1
ATOM 2001 N N . LEU B 1 114 ? -0.798 -20.469 1.131 1 98.12 114 LEU B N 1
ATOM 2002 C CA . LEU B 1 114 ? -0.165 -20.375 -0.18 1 98.12 114 LEU B CA 1
ATOM 2003 C C . LEU B 1 114 ? -0.746 -21.422 -1.13 1 98.12 114 LEU B C 1
ATOM 2005 O O . LEU B 1 114 ? -1.141 -22.516 -0.7 1 98.12 114 LEU B O 1
ATOM 2009 N N . THR B 1 115 ? -0.811 -21.141 -2.375 1 97.81 115 THR B N 1
ATOM 2010 C CA . THR B 1 115 ? -1.13 -22.016 -3.494 1 97.81 115 THR B CA 1
ATOM 2011 C C . THR B 1 115 ? -0.148 -21.812 -4.645 1 97.81 115 THR B C 1
ATOM 2013 O O . THR B 1 115 ? 0.706 -20.922 -4.586 1 97.81 115 THR B O 1
ATOM 2016 N N . GLU B 1 116 ? -0.257 -22.625 -5.609 1 97.06 116 GLU B N 1
ATOM 2017 C CA . GLU B 1 116 ? 0.624 -22.469 -6.762 1 97.06 116 GLU B CA 1
ATOM 2018 C C . GLU B 1 116 ? 0.414 -21.109 -7.43 1 97.06 116 GLU B C 1
ATOM 2020 O O . GLU B 1 116 ? 1.354 -20.531 -7.977 1 97.06 116 GLU B O 1
ATOM 2025 N N . ASN B 1 117 ? -0.853 -20.547 -7.422 1 98.31 117 ASN B N 1
ATOM 2026 C CA . ASN B 1 117 ? -1.15 -19.234 -7.965 1 98.31 117 ASN B CA 1
ATOM 2027 C C . ASN B 1 117 ? -0.179 -18.172 -7.441 1 98.31 117 ASN B C 1
ATOM 2029 O O . ASN B 1 117 ? 0.223 -17.281 -8.18 1 98.31 117 ASN B O 1
ATOM 2033 N N . ASP B 1 118 ? 0.136 -18.297 -6.219 1 98.56 118 ASP B N 1
ATOM 2034 C CA . ASP B 1 118 ? 0.981 -17.297 -5.574 1 98.56 118 ASP B CA 1
ATOM 2035 C C . ASP B 1 118 ? 2.383 -17.297 -6.18 1 98.56 118 ASP B C 1
ATOM 2037 O O . ASP B 1 118 ? 2.963 -16.234 -6.406 1 98.56 118 ASP B O 1
ATOM 2041 N N . PHE B 1 119 ? 2.873 -18.453 -6.457 1 98.69 119 PHE B N 1
ATOM 2042 C CA . PHE B 1 119 ? 4.203 -18.562 -7.043 1 98.69 119 PHE B CA 1
ATOM 2043 C C . PHE B 1 119 ? 4.18 -18.172 -8.516 1 98.69 119 PHE B C 1
ATOM 2045 O O . PHE B 1 119 ? 5.148 -17.625 -9.039 1 98.69 119 PHE B O 1
ATOM 2052 N N . ILE B 1 120 ? 3.104 -18.469 -9.211 1 98.44 120 ILE B N 1
ATOM 2053 C CA . ILE B 1 120 ? 2.939 -18.031 -10.594 1 98.44 120 ILE B CA 1
ATOM 2054 C C . ILE B 1 120 ? 2.979 -16.516 -10.664 1 98.44 120 ILE B C 1
ATOM 2056 O O . ILE B 1 120 ? 3.727 -15.938 -11.461 1 98.44 120 ILE B O 1
ATOM 2060 N N . LEU B 1 121 ? 2.213 -15.844 -9.812 1 98.69 121 LEU B N 1
ATOM 2061 C CA . LEU B 1 121 ? 2.193 -14.383 -9.789 1 98.69 121 LEU B CA 1
ATOM 2062 C C . LEU B 1 121 ? 3.574 -13.828 -9.461 1 98.69 121 LEU B C 1
ATOM 2064 O O . LEU B 1 121 ? 4.047 -12.898 -10.117 1 98.69 121 LEU B O 1
ATOM 2068 N N . ALA B 1 122 ? 4.199 -14.391 -8.469 1 98.81 122 ALA B N 1
ATOM 2069 C CA . ALA B 1 122 ? 5.531 -13.953 -8.07 1 98.81 122 ALA B CA 1
ATOM 2070 C C . ALA B 1 122 ? 6.52 -14.062 -9.227 1 98.81 122 ALA B C 1
ATOM 2072 O O . ALA B 1 122 ? 7.301 -13.141 -9.477 1 98.81 122 ALA B O 1
ATOM 2073 N N . ALA B 1 123 ? 6.5 -15.188 -9.906 1 98.69 123 ALA B N 1
ATOM 2074 C CA . ALA B 1 123 ? 7.402 -15.406 -11.031 1 98.69 123 ALA B CA 1
ATOM 2075 C C . ALA B 1 123 ? 7.152 -14.391 -12.141 1 98.69 123 ALA B C 1
ATOM 2077 O O . ALA B 1 123 ? 8.094 -13.867 -12.734 1 98.69 123 ALA B O 1
ATOM 2078 N N . LYS B 1 124 ? 5.941 -14.141 -12.367 1 98.62 124 LYS B N 1
ATOM 2079 C CA . LYS B 1 124 ? 5.605 -13.188 -13.422 1 98.62 124 LYS B CA 1
ATOM 2080 C C . LYS B 1 124 ? 6.004 -11.773 -13.031 1 98.62 124 LYS B C 1
ATOM 2082 O O . LYS B 1 124 ? 6.438 -10.984 -13.875 1 98.62 124 LYS B O 1
ATOM 2087 N N . ILE B 1 125 ? 5.828 -11.398 -11.781 1 98.62 125 ILE B N 1
ATOM 2088 C CA . ILE B 1 125 ? 6.277 -10.094 -11.297 1 98.62 125 ILE B CA 1
ATOM 2089 C C . ILE B 1 125 ? 7.797 -9.984 -11.438 1 98.62 125 ILE B C 1
ATOM 2091 O O . ILE B 1 125 ? 8.32 -8.938 -11.828 1 98.62 125 ILE B O 1
ATOM 2095 N N . ASN B 1 126 ? 8.516 -11.086 -11.242 1 98.12 126 ASN B N 1
ATOM 2096 C CA . ASN B 1 126 ? 9.961 -11.094 -11.414 1 98.12 126 ASN B CA 1
ATOM 2097 C C . ASN B 1 126 ? 10.352 -10.781 -12.859 1 98.12 126 ASN B C 1
ATOM 2099 O O . ASN B 1 126 ? 11.438 -10.25 -13.109 1 98.12 126 ASN B O 1
ATOM 2103 N N . ALA B 1 127 ? 9.555 -11.086 -13.75 1 97.38 127 ALA B N 1
ATOM 2104 C CA . ALA B 1 127 ? 9.891 -10.961 -15.172 1 97.38 127 ALA B CA 1
ATOM 2105 C C . ALA B 1 127 ? 9.633 -9.539 -15.672 1 97.38 127 ALA B C 1
ATOM 2107 O O . ALA B 1 127 ? 9.977 -9.203 -16.812 1 97.38 127 ALA B O 1
ATOM 2108 N N . LEU B 1 128 ? 9.055 -8.711 -14.859 1 97.94 128 LEU B N 1
ATOM 2109 C CA . LEU B 1 128 ? 8.719 -7.352 -15.273 1 97.94 128 LEU B CA 1
ATOM 2110 C C . LEU B 1 128 ? 9.984 -6.508 -15.422 1 97.94 128 LEU B C 1
ATOM 2112 O O . LEU B 1 128 ? 10.945 -6.68 -14.664 1 97.94 128 LEU B O 1
ATOM 2116 N N . ASP B 1 129 ? 9.945 -5.629 -16.422 1 96.5 129 ASP B N 1
ATOM 2117 C CA . ASP B 1 129 ? 11 -4.641 -16.594 1 96.5 129 ASP B CA 1
ATOM 2118 C C . ASP B 1 129 ? 10.695 -3.369 -15.805 1 96.5 129 ASP B C 1
ATOM 2120 O O . ASP B 1 129 ? 10 -2.479 -16.297 1 96.5 129 ASP B O 1
ATOM 2124 N N . VAL B 1 130 ? 11.25 -3.34 -14.57 1 97.38 130 VAL B N 1
ATOM 2125 C CA . VAL B 1 130 ? 10.883 -2.225 -13.703 1 97.38 130 VAL B CA 1
ATOM 2126 C C . VAL B 1 130 ? 12.148 -1.556 -13.164 1 97.38 130 VAL B C 1
ATOM 2128 O O . VAL B 1 130 ? 12.086 -0.782 -12.203 1 97.38 130 VAL B O 1
ATOM 2131 N N . GLN B 1 131 ? 13.297 -1.828 -13.758 1 97 131 GLN B N 1
ATOM 2132 C CA . GLN B 1 131 ? 14.578 -1.32 -13.266 1 97 131 GLN B CA 1
ATOM 2133 C C . GLN B 1 131 ? 14.602 0.206 -13.281 1 97 131 GLN B C 1
ATOM 2135 O O . GLN B 1 131 ? 15.219 0.83 -12.414 1 97 131 GLN B O 1
ATOM 2140 N N . HIS B 1 132 ? 13.969 0.75 -14.25 1 97.62 132 HIS B N 1
ATOM 2141 C CA . HIS B 1 132 ? 13.977 2.201 -14.406 1 97.62 132 HIS B CA 1
ATOM 2142 C C . HIS B 1 132 ? 13.227 2.877 -13.266 1 97.62 132 HIS B C 1
ATOM 2144 O O . HIS B 1 132 ? 13.344 4.09 -13.07 1 97.62 132 HIS B O 1
ATOM 2150 N N . LEU B 1 133 ? 12.422 2.158 -12.492 1 98.56 133 LEU B N 1
ATOM 2151 C CA . LEU B 1 133 ? 11.633 2.699 -11.391 1 98.56 133 LEU B CA 1
ATOM 2152 C C . LEU B 1 133 ? 12.391 2.582 -10.07 1 98.56 133 LEU B C 1
ATOM 2154 O O . LEU B 1 133 ? 12.016 3.217 -9.078 1 98.56 133 LEU B O 1
ATOM 2158 N N . LEU B 1 134 ? 13.367 1.749 -10.023 1 98.25 134 LEU B N 1
ATOM 2159 C CA . LEU B 1 134 ? 14.023 1.344 -8.781 1 98.25 134 LEU B CA 1
ATOM 2160 C C . LEU B 1 134 ? 15.203 2.252 -8.469 1 98.25 134 LEU B C 1
ATOM 2162 O O . LEU B 1 134 ? 15.875 2.742 -9.375 1 98.25 134 LEU B O 1
ATOM 2166 N N . ARG B 1 135 ? 15.344 2.484 -7.184 1 95.69 135 ARG B N 1
ATOM 2167 C CA . ARG B 1 135 ? 16.516 3.217 -6.719 1 95.69 135 ARG B CA 1
ATOM 2168 C C . ARG B 1 135 ? 17.766 2.355 -6.82 1 95.69 135 ARG B C 1
ATOM 2170 O O . ARG B 1 135 ? 17.766 1.184 -6.438 1 95.69 135 ARG B O 1
ATOM 2177 N N . ARG B 1 136 ? 18.766 2.957 -7.562 1 77.12 136 ARG B N 1
ATOM 2178 C CA . ARG B 1 136 ? 20 2.229 -7.789 1 77.12 136 ARG B CA 1
ATOM 2179 C C . ARG B 1 136 ? 20.672 1.853 -6.469 1 77.12 136 ARG B C 1
ATOM 2181 O O . ARG B 1 136 ? 20.734 2.668 -5.547 1 77.12 136 ARG B O 1
ATOM 2188 N N . THR B 1 137 ? 20.562 0.577 -6.008 1 63.81 137 THR B N 1
ATOM 2189 C CA . THR B 1 137 ? 21.328 0.156 -4.84 1 63.81 137 THR B CA 1
ATOM 2190 C C . THR B 1 137 ? 22.828 0.241 -5.121 1 63.81 137 THR B C 1
ATOM 2192 O O . THR B 1 137 ? 23.312 -0.296 -6.117 1 63.81 137 THR B O 1
ATOM 2195 N N . ASN B 1 138 ? 23.5 1.325 -4.926 1 45.75 138 ASN B N 1
ATOM 2196 C CA . ASN B 1 138 ? 24.953 1.313 -5.027 1 45.75 138 ASN B CA 1
ATOM 2197 C C . ASN B 1 138 ? 25.562 0.159 -4.234 1 45.75 138 ASN B C 1
ATOM 2199 O O . ASN B 1 138 ? 25.031 -0.221 -3.184 1 45.75 138 ASN B O 1
#